Protein AF-A0A6B2CSL9-F1 (afdb_monomer)

Solvent-accessible surface area (backbone atoms only — not comparable to full-atom values): 10994 Å² total; per-residue (Å²): 145,74,78,72,66,55,62,52,33,48,46,76,35,54,71,55,23,56,45,34,56,71,70,71,69,44,74,65,76,69,85,72,61,89,51,93,42,32,39,38,37,39,37,50,55,25,55,72,31,67,44,62,44,65,89,40,38,37,46,58,55,51,48,54,50,52,54,51,48,57,75,75,39,98,43,65,46,35,28,46,28,22,66,56,65,55,71,72,47,89,46,72,70,59,47,54,56,56,73,71,51,88,64,72,48,84,48,34,34,55,37,59,41,51,52,51,53,44,50,48,34,63,77,69,62,45,59,53,15,31,36,38,41,35,36,46,77,69,80,61,46,75,50,68,68,54,53,57,56,40,58,78,61,28,70,40,62,37,36,39,33,36,52,84,57,79,73,64,84,97,53,52,64,45,77,46,68,69,45,70,67,82,78,78,77,76,78,70,79,85,127

Secondary structure (DSSP, 8-state):
--STTHHHHHHH-HHHHHHHHHTT-S---GGG--SS--EEEEEE-SGGGGSEETTEEHHHHHHHHHHHHHHH-SSEEEEEESSSEEEEE--HHHHHHHHHS----S-B-HHHHHHHHHHHHHHTT-TTPEEEEEE---SB---HHHHHHHTTTSSEEEEEEESSPPPPTTSEEEEE-PPPP------PPP-

Foldseek 3Di:
DDQPVLVVQCFPPVVSNVVCVVVPNNPPVPVPPPPPAAAEEEAELAPQQQDDDLNHRNLVVSLSVVVVRVVVGPHYWYWYFFPHTGDTDPDNVVVVVVSPDDDHDPGHEVLVNLVVVQVCCVVVVNPAYEYEYEEQPPRYDDDVVSVVVSVVRYVFYEYAHEHDDDDDPPHHYDYDYHHNPPPPPPPPPDD

Sequence (191 aa):
MTPIIYRSLFVGAPPLFLYKSLSGELSLNAKEMSSDGGVYLLIDKSGSMYSAVDGVEKIVVATAYALAVLKSYKRVVVRFFDAEVYEPVEDVDKLVDILLRTVASGGTDISKAVEAASRDAEMRKLRGYTLAVVTDLEDEKLNMEVIKRAKSIFREIVFIVVGTARPLQGVKSIRLTPPPPATLFFNTPQI

Radius of gyration: 17.71 Å; Cα contacts (8 Å, |Δi|>4): 308; chains: 1; bounding box: 45×50×41 Å

Mean predicted aligned error: 11.19 Å

Nearest PDB structures (foldseek):
  2nvo-assembly1_A  TM=6.854E-01  e=3.418E-05  Deinococcus radiodurans
  9fa7-assembly1_B  TM=6.846E-01  e=7.180E-04  Homo sapiens
  2at2-assembly1_C  TM=3.088E-01  e=5.421E-01  Bacillus subtilis
  5ogx-assembly1_A  TM=3.576E-01  e=3.451E+00  Amycolatopsis methanolica 239

pLDDT: mean 72.63, std 20.47, range [29.48, 97.12]

Structure (mmCIF, N/CA/C/O backbone):
data_AF-A0A6B2CSL9-F1
#
_entry.id   AF-A0A6B2CSL9-F1
#
loop_
_atom_site.group_PDB
_atom_site.id
_atom_site.type_symbol
_atom_site.label_atom_id
_atom_site.label_alt_id
_atom_site.label_comp_id
_atom_site.label_asym_id
_atom_site.label_entity_id
_atom_site.label_seq_id
_atom_site.pdbx_PDB_ins_code
_atom_site.Cartn_x
_atom_site.Cartn_y
_atom_site.Cartn_z
_atom_site.occupancy
_atom_site.B_iso_or_equiv
_atom_site.auth_seq_id
_atom_site.auth_comp_id
_atom_site.auth_asym_id
_atom_site.auth_atom_id
_atom_site.pdbx_PDB_model_num
ATOM 1 N N . MET A 1 1 ? 8.621 -26.006 16.342 1.00 38.09 1 MET A N 1
ATOM 2 C CA . MET A 1 1 ? 9.973 -25.619 15.881 1.00 38.09 1 MET A CA 1
ATOM 3 C C . MET A 1 1 ? 10.002 -25.629 14.349 1.00 38.09 1 MET A C 1
ATOM 5 O O . MET A 1 1 ? 10.736 -26.392 13.746 1.00 38.09 1 MET A O 1
ATOM 9 N N . THR A 1 2 ? 9.151 -24.813 13.716 1.00 38.72 2 THR A N 1
ATOM 10 C CA . THR A 1 2 ? 8.824 -24.878 12.275 1.00 38.72 2 THR A CA 1
ATOM 11 C C . THR A 1 2 ? 8.449 -23.531 11.590 1.00 38.72 2 THR A C 1
ATOM 13 O O . THR A 1 2 ? 7.714 -23.563 10.613 1.00 38.72 2 THR A O 1
ATOM 16 N N . PRO A 1 3 ? 8.931 -22.323 11.977 1.00 37.56 3 PRO A N 1
ATOM 17 C CA . PRO A 1 3 ? 8.676 -21.110 11.168 1.00 37.56 3 PRO A CA 1
ATOM 18 C C . PRO A 1 3 ? 9.566 -20.972 9.917 1.00 37.56 3 PRO A C 1
ATOM 20 O O . PRO A 1 3 ? 9.337 -20.106 9.078 1.00 37.56 3 PRO A O 1
ATOM 23 N N . ILE A 1 4 ? 10.631 -21.772 9.814 1.00 38.94 4 ILE A N 1
ATOM 24 C CA . ILE A 1 4 ? 11.811 -21.430 9.000 1.00 38.94 4 ILE A CA 1
ATOM 25 C C . ILE A 1 4 ? 11.647 -21.812 7.517 1.00 38.94 4 ILE A C 1
ATOM 27 O O . ILE A 1 4 ? 12.186 -21.137 6.650 1.00 38.94 4 ILE A O 1
ATOM 31 N N . ILE A 1 5 ? 10.868 -22.852 7.208 1.00 38.22 5 ILE A N 1
ATOM 32 C CA . ILE A 1 5 ? 10.802 -23.465 5.864 1.00 38.22 5 ILE A CA 1
ATOM 33 C C . ILE A 1 5 ? 9.769 -22.770 4.962 1.00 38.22 5 ILE A C 1
ATOM 35 O O . ILE A 1 5 ? 9.905 -22.689 3.746 1.00 38.22 5 ILE A O 1
ATOM 39 N N . TYR A 1 6 ? 8.738 -22.209 5.573 1.00 36.12 6 TYR A N 1
ATOM 40 C CA . TYR A 1 6 ? 7.585 -21.615 4.909 1.00 36.12 6 TYR A CA 1
ATOM 41 C C . TYR A 1 6 ? 7.886 -20.307 4.175 1.00 36.12 6 TYR A C 1
ATOM 43 O O . TYR A 1 6 ? 7.325 -20.028 3.117 1.00 36.12 6 TYR A O 1
ATOM 51 N N . ARG A 1 7 ? 8.844 -19.547 4.703 1.00 32.84 7 ARG A N 1
ATOM 52 C CA . ARG A 1 7 ? 9.341 -18.302 4.115 1.00 32.84 7 ARG A CA 1
ATOM 53 C C . ARG A 1 7 ? 10.164 -18.548 2.845 1.00 32.84 7 ARG A C 1
ATOM 55 O O . ARG A 1 7 ? 10.141 -17.731 1.933 1.00 32.84 7 ARG A O 1
ATOM 62 N N . SER A 1 8 ? 10.846 -19.687 2.774 1.00 30.08 8 SER A N 1
ATOM 63 C CA . SER A 1 8 ? 11.731 -20.077 1.671 1.00 30.08 8 SER A CA 1
ATOM 64 C C . SER A 1 8 ? 10.957 -20.432 0.401 1.00 30.08 8 SER A C 1
ATOM 66 O O . SER A 1 8 ? 11.426 -20.188 -0.706 1.00 30.08 8 SER A O 1
ATOM 68 N N . LEU A 1 9 ? 9.747 -20.973 0.559 1.00 31.38 9 LEU A N 1
ATOM 69 C CA . LEU A 1 9 ? 8.883 -21.377 -0.548 1.00 31.38 9 LEU A CA 1
ATOM 70 C C . LEU A 1 9 ? 8.183 -20.194 -1.224 1.00 31.38 9 LEU A C 1
ATOM 72 O O . LEU A 1 9 ? 7.990 -20.264 -2.434 1.00 31.38 9 LEU A O 1
ATOM 76 N N . PHE A 1 10 ? 7.878 -19.104 -0.490 1.00 34.97 10 PHE A N 1
ATOM 77 C CA . PHE A 1 10 ? 7.351 -17.836 -1.061 1.00 34.97 10 PHE A CA 1
ATOM 78 C C . PHE A 1 10 ? 8.200 -17.314 -2.180 1.0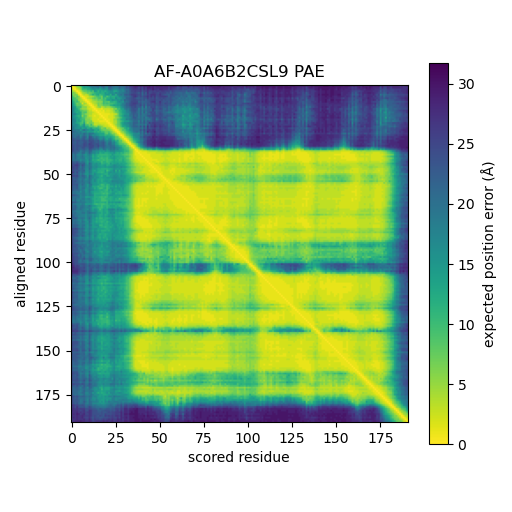0 34.97 10 PHE A C 1
ATOM 80 O O . PHE A 1 10 ? 7.715 -16.924 -3.238 1.00 34.97 10 PHE A O 1
ATOM 87 N N . VAL A 1 11 ? 9.480 -17.326 -1.867 1.00 35.47 11 VAL A N 1
ATOM 88 C CA . VAL A 1 11 ? 10.505 -16.674 -2.632 1.00 35.47 11 VAL A CA 1
ATOM 89 C C . VAL A 1 11 ? 10.975 -17.641 -3.712 1.00 35.47 11 VAL A C 1
ATOM 91 O O . VAL A 1 11 ? 10.919 -17.295 -4.877 1.00 35.47 11 VAL A O 1
ATOM 94 N N . GLY A 1 12 ? 11.316 -18.892 -3.391 1.00 29.48 12 GLY A N 1
ATOM 95 C CA . GLY A 1 12 ? 11.920 -19.797 -4.378 1.00 29.48 12 GLY A CA 1
ATOM 96 C C . GLY A 1 12 ? 11.001 -20.273 -5.511 1.00 29.48 12 GLY A C 1
ATOM 97 O O . GLY A 1 12 ? 11.497 -20.636 -6.573 1.00 29.48 12 GLY A O 1
ATOM 98 N N . ALA A 1 13 ? 9.681 -20.300 -5.299 1.00 36.28 13 ALA A N 1
ATOM 99 C CA . ALA A 1 13 ? 8.711 -20.731 -6.301 1.00 36.28 13 ALA A CA 1
ATOM 100 C C .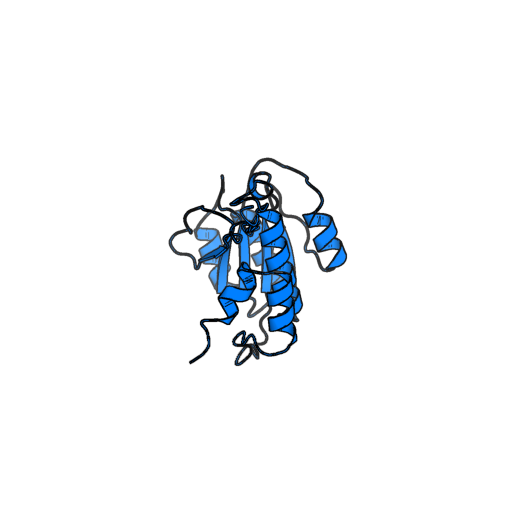 ALA A 1 13 ? 7.312 -20.190 -5.944 1.00 36.28 13 ALA A C 1
ATOM 102 O O . ALA A 1 13 ? 6.559 -20.861 -5.236 1.00 36.28 13 ALA A O 1
ATOM 103 N N . PRO A 1 14 ? 6.925 -18.995 -6.425 1.00 40.47 14 PRO A N 1
ATOM 104 C CA . PRO A 1 14 ? 5.654 -18.353 -6.073 1.00 40.47 14 PRO A CA 1
ATOM 105 C C . PRO A 1 14 ? 4.401 -19.235 -6.286 1.00 40.47 14 PRO A C 1
ATOM 107 O O . PRO A 1 14 ? 3.537 -19.233 -5.407 1.00 40.47 14 PRO A O 1
ATOM 110 N N . PRO A 1 15 ? 4.309 -20.089 -7.334 1.00 41.91 15 PRO A N 1
ATOM 111 C CA . PRO A 1 15 ? 3.255 -21.106 -7.451 1.00 41.91 15 PRO A CA 1
ATOM 112 C C . PRO A 1 15 ? 3.305 -22.182 -6.353 1.00 41.91 15 PRO A C 1
ATOM 114 O O . PRO A 1 15 ? 2.263 -22.654 -5.911 1.00 41.91 15 PRO A O 1
ATOM 117 N N . LEU A 1 16 ? 4.496 -22.538 -5.862 1.00 39.94 16 LEU A N 1
ATOM 118 C CA . LEU A 1 16 ? 4.721 -23.517 -4.790 1.00 39.94 16 LEU A CA 1
ATOM 119 C C . LEU A 1 16 ? 4.461 -22.941 -3.386 1.00 39.94 16 LEU A C 1
ATOM 121 O O . LEU A 1 16 ? 4.091 -23.683 -2.481 1.00 39.94 16 LEU A O 1
ATOM 125 N N . PHE A 1 17 ? 4.608 -21.630 -3.186 1.00 48.03 17 PHE A N 1
ATOM 126 C CA . PHE A 1 17 ? 4.132 -20.945 -1.981 1.00 48.03 17 PHE A CA 1
ATOM 127 C C . PHE A 1 17 ? 2.641 -20.752 -1.951 1.00 48.03 17 PHE A C 1
ATOM 129 O O . PHE A 1 17 ? 2.029 -21.004 -0.921 1.00 48.03 17 PHE A O 1
ATOM 136 N N . LEU A 1 18 ? 2.055 -20.327 -3.070 1.00 49.84 18 LEU A N 1
ATOM 137 C CA . LEU A 1 18 ? 0.608 -20.316 -3.214 1.00 49.84 18 LEU A CA 1
ATOM 138 C C . LEU A 1 18 ? 0.053 -21.735 -2.991 1.00 49.84 18 LEU A C 1
ATOM 140 O O . LEU A 1 18 ? -0.886 -21.881 -2.221 1.00 49.84 18 LEU A O 1
ATOM 144 N N . TYR A 1 19 ? 0.693 -22.784 -3.520 1.00 48.19 19 TYR A N 1
ATOM 145 C CA . TYR A 1 19 ? 0.365 -24.194 -3.255 1.00 48.19 19 TYR A CA 1
ATOM 146 C C . TYR A 1 19 ? 0.529 -24.599 -1.776 1.00 48.19 19 TYR A C 1
ATOM 148 O O . TYR A 1 19 ? -0.413 -25.124 -1.190 1.00 48.19 19 TYR A O 1
ATOM 156 N N . LYS A 1 20 ? 1.663 -24.300 -1.121 1.00 43.53 20 LYS A N 1
ATOM 157 C CA . LYS A 1 20 ? 1.894 -24.654 0.297 1.00 43.53 20 LYS A CA 1
ATOM 158 C C . LYS A 1 20 ? 1.098 -23.825 1.306 1.00 43.53 20 LYS A C 1
ATOM 160 O O . LYS A 1 20 ? 0.859 -24.299 2.415 1.00 43.53 20 LYS A O 1
ATOM 165 N N . SER A 1 21 ? 0.698 -22.610 0.936 1.00 47.91 21 SER A N 1
ATOM 166 C CA . SER A 1 21 ? -0.218 -21.758 1.706 1.00 47.91 21 SER A CA 1
ATOM 167 C C . SER A 1 21 ? -1.681 -22.225 1.560 1.00 47.91 21 SER A C 1
ATOM 169 O O . SER A 1 21 ? -2.458 -22.076 2.497 1.00 47.91 21 SER A O 1
ATOM 171 N N . LEU A 1 22 ? -2.050 -22.872 0.439 1.00 47.56 22 LEU A N 1
ATOM 172 C CA . LEU A 1 22 ? -3.383 -23.455 0.186 1.00 47.56 22 LEU A CA 1
ATOM 173 C C . LEU A 1 22 ? -3.547 -24.914 0.673 1.00 47.56 22 LEU A C 1
ATOM 175 O O . LEU A 1 22 ? -4.665 -25.317 0.979 1.00 47.56 22 LEU A O 1
ATOM 179 N N . SER A 1 23 ? -2.468 -25.702 0.786 1.00 42.50 23 SER A N 1
ATOM 180 C CA . SER A 1 23 ? -2.490 -27.105 1.253 1.00 42.50 23 SER A CA 1
ATOM 181 C C . SER A 1 23 ? -2.350 -27.279 2.777 1.00 42.50 23 SER A C 1
ATOM 183 O O . SER A 1 23 ? -2.238 -28.403 3.261 1.00 42.50 23 SER A O 1
ATOM 185 N N . GLY A 1 24 ? -2.340 -26.179 3.542 1.00 42.75 24 GLY A N 1
ATOM 186 C CA . GLY A 1 24 ? -2.366 -26.181 5.013 1.00 42.75 24 GLY A CA 1
ATOM 187 C C . GLY A 1 24 ? -1.016 -26.367 5.713 1.00 42.75 24 GLY A C 1
ATOM 188 O O . GLY A 1 24 ? -0.971 -26.407 6.941 1.00 42.75 24 GLY A O 1
ATOM 189 N N . GLU A 1 25 ? 0.091 -26.448 4.973 1.00 38.56 25 GLU A N 1
ATOM 190 C CA . GLU A 1 25 ? 1.408 -26.604 5.586 1.00 38.56 25 GLU A CA 1
ATOM 191 C C . GLU A 1 25 ? 1.974 -25.257 6.044 1.00 38.56 25 GLU A C 1
ATOM 193 O O . GLU A 1 25 ? 2.484 -25.185 7.148 1.00 38.56 25 GLU A O 1
ATOM 198 N N . LEU A 1 26 ? 1.846 -24.163 5.287 1.00 45.50 26 LEU A N 1
ATOM 199 C CA . LEU A 1 26 ? 2.337 -22.833 5.683 1.00 45.50 26 LEU A CA 1
ATOM 200 C C . LEU A 1 26 ? 1.530 -22.262 6.859 1.00 45.50 26 LEU A C 1
ATOM 202 O O . LEU A 1 26 ? 0.536 -21.566 6.672 1.00 45.50 26 LEU A O 1
ATOM 206 N N . SER A 1 27 ? 1.985 -22.497 8.091 1.00 42.22 27 SER A N 1
ATOM 207 C CA . SER A 1 27 ? 1.525 -21.712 9.238 1.00 42.22 27 SER A CA 1
ATOM 208 C C . SER A 1 27 ? 2.073 -20.287 9.133 1.00 42.22 27 SER A C 1
ATOM 210 O O . SER A 1 27 ? 3.021 -19.898 9.816 1.00 42.22 27 SER A O 1
ATOM 212 N N . LEU A 1 28 ? 1.398 -19.466 8.318 1.00 44.91 28 LEU A N 1
ATOM 213 C CA . LEU A 1 28 ? 0.988 -18.1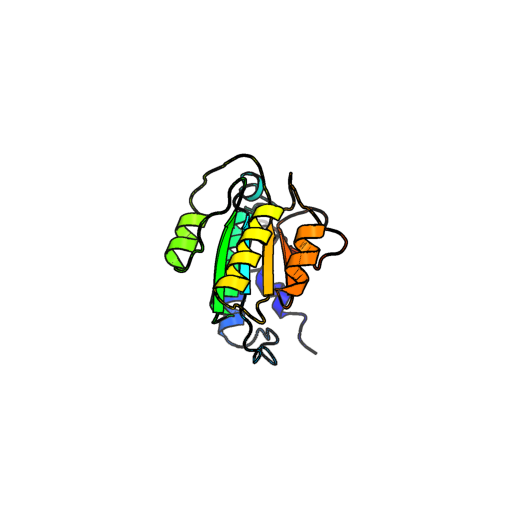46 8.786 1.00 44.91 28 LEU A CA 1
ATOM 214 C C . LEU A 1 28 ? 0.513 -18.383 10.219 1.00 44.91 28 LEU A C 1
ATOM 216 O O . LEU A 1 28 ? -0.283 -19.298 10.432 1.00 44.91 28 LEU A O 1
ATOM 220 N N . ASN A 1 29 ? 0.992 -17.650 11.218 1.00 38.19 29 ASN A N 1
ATOM 221 C CA . ASN A 1 29 ? 0.331 -17.685 12.521 1.00 38.19 29 ASN A CA 1
ATOM 222 C C . ASN A 1 29 ? -1.043 -16.999 12.378 1.00 38.19 29 ASN A C 1
ATOM 224 O O . ASN A 1 29 ? -1.316 -15.964 12.967 1.00 38.19 29 ASN A O 1
ATOM 228 N N . ALA A 1 30 ? -1.935 -17.643 11.624 1.00 36.50 30 ALA A N 1
ATOM 229 C CA . ALA A 1 30 ? -3.378 -17.576 11.688 1.00 36.50 30 ALA A CA 1
ATOM 230 C C . ALA A 1 30 ? -3.885 -17.950 13.090 1.00 36.50 30 ALA A C 1
ATOM 232 O O . ALA A 1 30 ? -5.073 -17.825 13.367 1.00 36.50 30 ALA A O 1
ATOM 233 N N . LYS A 1 31 ? -2.989 -18.388 13.988 1.00 31.27 31 LYS A N 1
ATOM 234 C CA . LYS A 1 31 ? -3.323 -18.796 15.343 1.00 31.27 31 LYS A CA 1
ATOM 235 C C . LYS A 1 31 ? -3.821 -17.658 16.241 1.00 31.27 31 LYS A C 1
ATOM 237 O O . LYS A 1 31 ? -4.453 -17.982 17.231 1.00 31.27 31 LYS A O 1
ATOM 242 N N . GLU A 1 32 ? -3.663 -16.382 15.877 1.00 35.81 32 GLU A N 1
ATOM 243 C CA . GLU A 1 32 ? -4.401 -15.274 16.520 1.00 35.81 32 GLU A CA 1
ATOM 244 C C . GLU A 1 32 ? -4.661 -14.104 15.558 1.00 35.81 32 GLU A C 1
ATOM 246 O O . GLU A 1 32 ? -4.304 -12.956 15.809 1.00 35.81 32 GLU A O 1
ATOM 251 N N . MET A 1 33 ? -5.305 -14.371 14.425 1.00 39.34 33 MET A N 1
ATOM 252 C CA . MET A 1 33 ? -5.932 -13.295 13.644 1.00 39.34 33 MET A CA 1
ATOM 253 C C . MET A 1 33 ? -7.456 -13.266 13.781 1.00 39.34 33 MET A C 1
ATOM 255 O O . MET A 1 33 ? -8.167 -12.623 13.017 1.00 39.34 33 MET A O 1
ATOM 259 N N . SER A 1 34 ? -7.932 -13.856 14.874 1.00 34.91 34 SER A N 1
ATOM 260 C CA . SER A 1 34 ? -9.179 -13.554 15.574 1.00 34.91 34 SER A CA 1
ATOM 261 C C . SER A 1 34 ? -9.174 -12.161 16.226 1.00 34.91 34 SER A C 1
ATOM 263 O O . SER A 1 34 ? -9.784 -11.960 17.271 1.00 34.91 34 SER A O 1
ATOM 265 N N . SER A 1 35 ? -8.479 -11.185 15.641 1.00 43.88 35 SER A N 1
ATOM 266 C CA . SER A 1 35 ? -8.740 -9.784 15.949 1.00 43.88 35 SER A CA 1
ATOM 267 C C . SER A 1 35 ? -9.624 -9.256 14.838 1.00 43.88 35 SER A C 1
ATOM 269 O O . SER A 1 35 ? -9.301 -9.439 13.669 1.00 43.88 35 SER A O 1
ATOM 271 N N . ASP A 1 36 ? -10.675 -8.545 15.195 1.00 56.47 36 ASP A N 1
ATOM 272 C CA . ASP A 1 36 ? -11.616 -7.843 14.321 1.00 56.47 36 ASP A CA 1
ATOM 273 C C . ASP A 1 36 ? -10.967 -6.802 13.357 1.00 56.47 36 ASP A C 1
ATOM 275 O O . ASP A 1 36 ? -11.650 -5.980 12.757 1.00 56.47 36 ASP A O 1
ATOM 279 N N . GLY A 1 37 ? -9.636 -6.776 13.216 1.00 70.88 37 GLY A N 1
ATOM 280 C CA . GLY A 1 37 ? -8.865 -5.798 12.448 1.00 70.88 37 GLY A CA 1
ATOM 281 C C . GLY A 1 37 ? -8.658 -6.184 10.981 1.00 70.88 37 GLY A C 1
ATOM 282 O O . GLY A 1 37 ? -8.350 -7.332 10.662 1.00 70.88 37 GLY 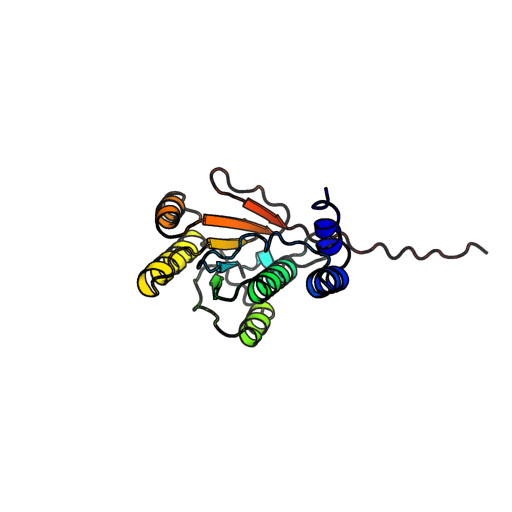A O 1
ATOM 283 N N . GLY A 1 38 ? -8.803 -5.208 10.084 1.00 87.69 38 GLY A N 1
ATOM 284 C CA . GLY A 1 38 ? -8.503 -5.340 8.656 1.00 87.69 38 GLY A CA 1
ATOM 285 C C . GLY A 1 38 ? -7.115 -4.829 8.260 1.00 87.69 38 GLY A C 1
ATOM 286 O O . GLY A 1 38 ? -6.304 -4.452 9.107 1.00 87.69 38 GLY A O 1
ATOM 287 N N . VAL A 1 39 ? -6.843 -4.791 6.957 1.00 90.25 39 VAL A N 1
ATOM 288 C CA . VAL A 1 39 ? -5.642 -4.164 6.385 1.00 90.25 39 VAL A CA 1
ATOM 289 C C . VAL A 1 39 ? -6.053 -3.028 5.464 1.00 90.25 39 VAL A C 1
ATOM 291 O O . VAL A 1 39 ? -6.922 -3.188 4.612 1.00 90.25 39 VAL A O 1
ATOM 294 N N . TYR A 1 40 ? -5.423 -1.873 5.638 1.00 94.50 40 TYR A N 1
ATOM 295 C CA . TYR A 1 40 ? -5.458 -0.790 4.669 1.00 94.50 40 TYR A CA 1
ATOM 296 C C . TYR A 1 40 ? -4.137 -0.828 3.904 1.00 94.50 40 TYR A C 1
ATOM 298 O O . TYR A 1 40 ? -3.078 -0.656 4.500 1.00 94.50 40 TYR A O 1
ATOM 306 N N . LEU A 1 41 ? -4.187 -1.095 2.607 1.00 93.62 41 LEU A N 1
ATOM 307 C CA . LEU A 1 41 ? -3.029 -1.273 1.749 1.00 93.62 41 LEU A CA 1
ATOM 308 C C . LEU A 1 41 ? -2.864 -0.051 0.844 1.00 93.62 41 LEU A C 1
ATOM 310 O O . LEU A 1 41 ? -3.728 0.236 0.021 1.00 93.62 41 LEU A O 1
ATOM 314 N N . LEU A 1 42 ? -1.750 0.655 1.000 1.00 95.06 42 LEU A N 1
ATOM 315 C CA . LEU A 1 42 ? -1.286 1.680 0.073 1.00 95.06 42 LEU A CA 1
ATOM 316 C C . LEU A 1 42 ? -0.238 1.048 -0.838 1.00 95.06 42 LEU A C 1
ATOM 318 O O . LEU A 1 42 ? 0.731 0.487 -0.333 1.00 95.06 42 LEU A O 1
ATOM 322 N N . ILE A 1 43 ? -0.428 1.119 -2.152 1.00 92.19 43 ILE A N 1
ATOM 323 C CA . ILE A 1 43 ? 0.513 0.573 -3.136 1.00 92.19 43 ILE A CA 1
ATOM 324 C C . ILE A 1 43 ? 1.049 1.711 -3.995 1.00 92.19 43 ILE A C 1
ATOM 326 O O . ILE A 1 43 ? 0.273 2.390 -4.670 1.00 92.19 43 ILE A O 1
ATOM 330 N N . ASP A 1 44 ? 2.363 1.897 -3.968 1.00 91.56 44 ASP A N 1
ATOM 331 C CA . ASP A 1 44 ? 3.047 2.824 -4.855 1.00 91.56 44 ASP A CA 1
ATOM 332 C C . ASP A 1 44 ? 3.003 2.291 -6.294 1.00 91.56 44 ASP A C 1
ATOM 334 O O . ASP A 1 44 ? 3.340 1.129 -6.549 1.00 91.56 44 ASP A O 1
ATOM 338 N N . LYS A 1 45 ? 2.571 3.139 -7.230 1.00 88.00 45 LYS A N 1
ATOM 339 C CA . LYS A 1 45 ? 2.621 2.878 -8.675 1.00 88.00 45 LYS A CA 1
ATOM 340 C C . LYS A 1 45 ? 3.504 3.868 -9.438 1.00 88.00 45 LYS A C 1
ATOM 342 O O . LYS A 1 45 ? 3.340 4.026 -10.652 1.00 88.00 45 LYS A O 1
ATOM 347 N N . SER A 1 46 ? 4.390 4.564 -8.738 1.00 87.69 46 SER A N 1
ATOM 348 C CA . SER A 1 46 ? 5.383 5.462 -9.313 1.00 87.69 46 SER A CA 1
ATOM 349 C C . SER A 1 46 ? 6.228 4.766 -10.387 1.00 87.69 46 SER A C 1
ATOM 351 O O . SER A 1 46 ? 6.318 3.538 -10.470 1.00 87.69 46 SER A O 1
ATOM 353 N N . GLY A 1 47 ? 6.860 5.560 -11.254 1.00 85.38 47 GLY A N 1
ATOM 354 C CA . GLY A 1 47 ? 7.682 5.024 -12.343 1.00 85.38 47 GLY A CA 1
ATOM 355 C C . GLY A 1 47 ? 8.821 4.118 -11.861 1.00 85.38 47 GLY A C 1
ATOM 356 O O . GLY A 1 47 ? 9.153 3.147 -12.541 1.00 85.38 47 GLY A O 1
ATOM 357 N N . SER A 1 48 ? 9.383 4.385 -10.678 1.00 86.50 48 SER A N 1
ATOM 358 C CA . SER A 1 48 ? 10.462 3.583 -10.099 1.00 86.50 48 SER A CA 1
ATOM 359 C C . SER A 1 48 ? 10.003 2.163 -9.762 1.00 86.50 48 SER A C 1
ATOM 361 O O . SER A 1 48 ? 10.786 1.232 -9.930 1.00 86.50 48 SER A O 1
ATOM 363 N N . MET A 1 49 ? 8.725 1.945 -9.436 1.00 86.88 49 MET A N 1
ATOM 364 C CA . MET A 1 49 ? 8.158 0.614 -9.186 1.00 86.88 49 MET A CA 1
ATOM 365 C C . MET A 1 49 ? 8.121 -0.295 -10.427 1.00 86.88 49 MET A C 1
ATOM 367 O O . MET A 1 49 ? 8.028 -1.514 -10.285 1.00 86.88 49 MET A O 1
ATOM 371 N N . TYR A 1 50 ? 8.243 0.250 -11.640 1.00 85.38 50 TYR A N 1
ATOM 372 C CA . TYR A 1 50 ? 8.329 -0.547 -12.874 1.00 85.38 50 TYR A CA 1
ATOM 373 C C . TYR A 1 50 ? 9.759 -0.982 -13.211 1.00 85.38 50 TYR A C 1
ATOM 375 O O . TYR A 1 50 ? 9.960 -1.768 -14.134 1.00 85.38 50 TYR A O 1
ATOM 383 N N . SER A 1 51 ? 10.771 -0.508 -12.477 1.00 83.50 51 SER A N 1
ATOM 384 C CA . SER A 1 51 ? 12.127 -1.016 -12.658 1.00 83.50 51 SER A CA 1
ATOM 385 C C . SER A 1 51 ? 12.290 -2.401 -12.025 1.00 83.50 51 SER A C 1
ATOM 387 O O . SER A 1 51 ? 11.609 -2.773 -11.061 1.00 83.50 51 SER A O 1
ATOM 389 N N . ALA A 1 52 ? 13.190 -3.195 -12.604 1.00 79.56 52 ALA A N 1
ATOM 390 C CA . ALA A 1 52 ? 13.458 -4.553 -12.158 1.00 79.56 52 ALA A CA 1
ATOM 391 C C . ALA A 1 52 ? 14.580 -4.603 -11.117 1.00 79.56 52 ALA A C 1
ATOM 393 O O . ALA A 1 52 ? 15.617 -3.955 -11.258 1.00 79.56 52 ALA A O 1
ATOM 394 N N . VAL A 1 53 ? 14.389 -5.447 -10.107 1.00 72.31 53 VAL A N 1
ATOM 395 C CA . VAL A 1 53 ? 15.428 -5.884 -9.170 1.00 72.31 53 VAL A CA 1
ATOM 396 C C . VAL A 1 53 ? 15.596 -7.384 -9.377 1.00 72.31 53 VAL A C 1
ATOM 398 O O . VAL A 1 53 ? 14.607 -8.108 -9.419 1.00 72.31 53 VAL A O 1
ATOM 401 N N . ASP A 1 54 ? 16.828 -7.847 -9.586 1.00 73.62 54 ASP A N 1
ATOM 402 C CA . ASP A 1 54 ? 17.137 -9.263 -9.849 1.00 73.62 54 ASP A CA 1
ATOM 403 C C . ASP A 1 54 ? 16.283 -9.896 -10.973 1.00 73.62 54 ASP A C 1
ATOM 405 O O . ASP A 1 54 ? 15.908 -11.063 -10.921 1.00 73.62 54 ASP A O 1
ATOM 409 N N . GLY A 1 55 ? 15.959 -9.113 -12.010 1.00 71.19 55 GLY A N 1
ATOM 410 C CA . GLY A 1 55 ? 15.177 -9.570 -13.166 1.00 71.19 55 GLY A CA 1
ATOM 411 C C . GLY A 1 55 ? 13.658 -9.618 -12.958 1.00 71.19 55 GLY A C 1
ATOM 412 O O . GLY A 1 55 ? 12.951 -10.071 -13.854 1.00 71.19 55 GLY A O 1
ATOM 413 N N . VAL A 1 56 ? 13.145 -9.138 -11.819 1.00 73.19 56 VAL A N 1
ATOM 414 C CA . VAL A 1 56 ? 11.706 -9.053 -11.528 1.00 73.19 56 VAL A CA 1
ATOM 415 C C . VAL A 1 56 ? 11.315 -7.603 -11.255 1.00 73.19 56 VAL A C 1
ATOM 417 O O . VAL A 1 56 ? 11.926 -6.933 -10.424 1.00 73.19 56 VAL A O 1
ATOM 420 N N . GLU A 1 57 ? 10.280 -7.112 -11.934 1.00 80.94 57 GLU A N 1
ATOM 421 C CA . GLU A 1 57 ? 9.744 -5.765 -11.711 1.00 80.94 57 GLU A CA 1
ATOM 422 C C . GLU A 1 57 ? 9.198 -5.609 -10.283 1.00 80.94 57 GLU A C 1
ATOM 424 O O . GLU A 1 57 ? 8.469 -6.472 -9.776 1.00 80.94 57 GLU A O 1
ATOM 429 N N . LYS A 1 58 ? 9.518 -4.490 -9.622 1.00 84.81 58 LYS A N 1
ATOM 430 C CA . LYS A 1 58 ? 9.083 -4.228 -8.238 1.00 84.81 58 LYS A CA 1
ATOM 431 C C . LYS A 1 58 ? 7.549 -4.233 -8.114 1.00 84.81 58 LYS A C 1
ATOM 433 O O . LYS A 1 58 ? 7.007 -4.770 -7.143 1.00 84.81 58 LYS A O 1
ATOM 438 N N . ILE A 1 59 ? 6.835 -3.746 -9.130 1.00 83.56 59 ILE A N 1
ATOM 439 C CA . ILE A 1 59 ? 5.368 -3.733 -9.184 1.00 83.56 59 ILE A CA 1
ATOM 440 C C . ILE A 1 59 ? 4.757 -5.143 -9.179 1.00 83.56 59 ILE A C 1
ATOM 442 O O . ILE A 1 59 ? 3.721 -5.366 -8.549 1.00 83.56 59 ILE A O 1
ATOM 446 N N . VAL A 1 60 ? 5.421 -6.139 -9.779 1.00 79.56 60 VAL A N 1
ATOM 447 C CA . VAL A 1 60 ? 4.970 -7.544 -9.758 1.00 79.56 60 VAL A CA 1
ATOM 448 C C . VAL A 1 60 ? 5.042 -8.108 -8.339 1.00 79.56 60 VAL A C 1
ATOM 450 O O . VAL A 1 60 ? 4.115 -8.778 -7.877 1.00 79.56 60 VAL A O 1
ATOM 453 N N . VAL A 1 61 ? 6.109 -7.788 -7.604 1.00 80.38 61 VAL A N 1
ATOM 454 C CA . VAL A 1 61 ? 6.269 -8.194 -6.200 1.00 80.38 61 VAL A CA 1
ATOM 455 C C . VAL A 1 61 ? 5.208 -7.533 -5.315 1.00 80.38 61 VAL A C 1
ATOM 457 O O . VAL A 1 61 ? 4.579 -8.208 -4.495 1.00 80.38 61 VAL A O 1
ATOM 460 N N . ALA A 1 62 ? 4.959 -6.234 -5.509 1.00 83.12 62 ALA A N 1
ATOM 461 C CA . ALA A 1 62 ? 3.905 -5.502 -4.807 1.00 83.12 62 ALA A CA 1
ATOM 462 C C . ALA A 1 62 ? 2.511 -6.097 -5.077 1.00 83.12 62 ALA A C 1
ATOM 464 O O . ALA A 1 62 ? 1.728 -6.298 -4.146 1.00 83.12 62 ALA A O 1
ATOM 465 N N . THR A 1 63 ? 2.239 -6.466 -6.331 1.00 78.75 63 THR A N 1
ATOM 466 C CA . THR A 1 63 ? 1.000 -7.135 -6.754 1.00 78.75 63 THR A CA 1
ATOM 467 C C . THR A 1 63 ? 0.821 -8.480 -6.054 1.00 78.75 63 THR A C 1
ATOM 469 O O . THR A 1 63 ? -0.231 -8.749 -5.473 1.00 78.75 63 THR A O 1
ATOM 472 N N . ALA A 1 64 ? 1.858 -9.321 -6.045 1.00 76.50 64 ALA A N 1
ATOM 473 C CA . ALA A 1 64 ? 1.814 -10.621 -5.380 1.00 76.50 64 ALA A CA 1
ATOM 474 C C . ALA A 1 64 ? 1.546 -10.485 -3.871 1.00 76.50 64 ALA A C 1
ATOM 476 O O . ALA A 1 64 ? 0.758 -11.250 -3.307 1.00 76.50 64 ALA A O 1
ATOM 477 N N . TYR A 1 65 ? 2.152 -9.485 -3.222 1.00 80.38 65 TYR A N 1
ATOM 478 C CA . TYR A 1 65 ? 1.885 -9.168 -1.820 1.00 80.38 65 TYR A CA 1
ATOM 479 C C . TYR A 1 65 ? 0.432 -8.729 -1.597 1.00 80.38 65 TYR A C 1
ATOM 481 O O . TYR A 1 65 ? -0.234 -9.254 -0.703 1.00 80.38 65 TYR A O 1
ATOM 489 N N . ALA A 1 66 ? -0.083 -7.822 -2.430 1.00 82.62 66 ALA A N 1
ATOM 490 C CA . ALA A 1 66 ? -1.463 -7.353 -2.350 1.00 82.62 66 ALA A CA 1
ATOM 491 C C . ALA A 1 66 ? -2.466 -8.510 -2.470 1.00 82.62 66 ALA A C 1
ATOM 493 O O . ALA A 1 66 ? -3.368 -8.641 -1.641 1.00 82.62 66 ALA A O 1
ATOM 494 N N . LEU A 1 67 ? -2.259 -9.407 -3.438 1.00 77.38 67 LEU A N 1
ATOM 495 C CA . LEU A 1 67 ? -3.082 -10.603 -3.624 1.00 77.38 67 LEU A CA 1
ATOM 496 C C . LEU A 1 67 ? -2.999 -11.558 -2.42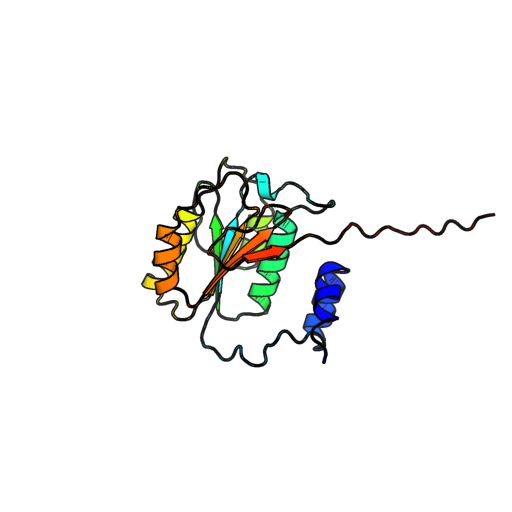6 1.00 77.38 67 LEU A C 1
ATOM 498 O O . LEU A 1 67 ? -4.014 -12.116 -2.009 1.00 77.38 67 LEU A O 1
ATOM 502 N N . ALA A 1 68 ? -1.813 -11.741 -1.840 1.00 74.56 68 ALA A N 1
ATOM 503 C CA . ALA A 1 68 ? -1.653 -12.557 -0.639 1.00 74.56 68 ALA A CA 1
ATOM 504 C C . ALA A 1 68 ? -2.416 -11.967 0.562 1.00 74.56 68 ALA A C 1
ATOM 506 O O . ALA A 1 68 ? -3.061 -12.714 1.301 1.00 74.56 68 ALA A O 1
ATOM 507 N N . VAL A 1 69 ? -2.395 -10.641 0.737 1.00 78.00 69 VAL A N 1
ATOM 508 C CA . VAL A 1 69 ? -3.171 -9.940 1.773 1.00 78.00 69 VAL A CA 1
ATOM 509 C C . VAL A 1 69 ? -4.670 -10.091 1.522 1.00 78.00 69 VAL A C 1
ATOM 511 O O . VAL A 1 69 ? -5.389 -10.504 2.427 1.00 78.00 69 VAL A O 1
ATOM 514 N N . LEU A 1 70 ? -5.141 -9.853 0.297 1.00 77.81 70 LEU A N 1
ATOM 515 C CA . LEU A 1 70 ? -6.553 -10.016 -0.072 1.00 77.81 70 LEU A CA 1
ATOM 516 C C . LEU A 1 70 ? -7.073 -11.435 0.191 1.00 77.81 70 LEU A C 1
ATOM 518 O O . LEU A 1 70 ? -8.201 -11.607 0.637 1.00 77.81 70 LEU A O 1
ATOM 522 N N . LYS A 1 71 ? -6.239 -12.458 -0.023 1.00 73.25 71 LYS A N 1
ATOM 523 C CA . LYS A 1 71 ? -6.590 -13.850 0.297 1.00 73.25 71 LYS A CA 1
ATOM 524 C C . LYS A 1 71 ? -6.566 -14.165 1.793 1.00 73.25 71 LYS A C 1
ATOM 526 O O . LYS A 1 71 ? -7.277 -15.065 2.229 1.00 73.25 71 LYS A O 1
ATOM 531 N N . SER A 1 72 ? -5.740 -13.465 2.569 1.00 72.75 72 SER A N 1
ATOM 532 C CA . SER A 1 72 ? -5.515 -13.769 3.991 1.00 72.75 72 SER A CA 1
ATOM 533 C C . SER A 1 72 ? -6.422 -12.974 4.936 1.00 72.75 72 SER A C 1
ATOM 535 O O . SER A 1 72 ? -6.608 -13.370 6.085 1.00 72.75 72 SER A O 1
ATOM 537 N N . TYR A 1 73 ? -6.986 -11.855 4.478 1.00 72.88 73 TYR A N 1
ATOM 538 C CA . TYR A 1 73 ? -7.781 -10.937 5.291 1.00 72.88 73 TYR A CA 1
ATOM 539 C C . TYR A 1 73 ? -9.160 -10.734 4.663 1.00 72.88 73 TYR A C 1
ATOM 541 O O . TYR A 1 73 ? -9.278 -10.405 3.490 1.00 72.88 73 TYR A O 1
ATOM 549 N N . LYS A 1 74 ? -10.224 -10.850 5.467 1.00 80.81 74 LYS A N 1
ATOM 550 C CA . LYS A 1 74 ? -11.603 -10.581 5.007 1.00 80.81 74 LYS A CA 1
ATOM 551 C C . LYS A 1 74 ? -11.889 -9.094 4.788 1.00 80.81 74 LYS A C 1
ATOM 553 O O . LYS A 1 74 ? -12.808 -8.734 4.066 1.00 80.81 74 LYS A O 1
ATOM 558 N N . ARG A 1 75 ? -11.152 -8.238 5.493 1.00 86.69 75 ARG A N 1
ATOM 559 C CA . ARG A 1 75 ? -11.363 -6.793 5.570 1.00 86.69 75 ARG A CA 1
ATOM 560 C C . ARG A 1 75 ? -10.131 -6.102 5.011 1.00 86.69 75 ARG A C 1
ATOM 562 O O . ARG A 1 75 ? -9.189 -5.850 5.757 1.00 86.69 75 ARG A O 1
ATOM 569 N N . VAL A 1 76 ? -10.131 -5.825 3.713 1.00 87.50 76 VAL A N 1
ATOM 570 C CA . VAL A 1 76 ? -9.018 -5.149 3.041 1.00 87.50 76 VAL A CA 1
ATOM 571 C C . VAL A 1 76 ? -9.543 -3.935 2.296 1.00 87.50 76 VAL A C 1
ATOM 573 O O . VAL A 1 76 ? -10.564 -4.014 1.623 1.00 87.50 76 VAL A O 1
ATOM 576 N N . VAL A 1 77 ? -8.849 -2.813 2.437 1.00 92.25 77 VAL A N 1
ATOM 577 C CA . VAL A 1 77 ? -9.026 -1.637 1.584 1.00 92.25 77 VAL A CA 1
ATOM 578 C C . VAL A 1 77 ? -7.717 -1.451 0.847 1.00 92.25 77 VAL A C 1
ATOM 580 O O . VAL A 1 77 ? -6.682 -1.384 1.502 1.00 92.25 77 VAL A O 1
ATOM 583 N N . VAL A 1 78 ? -7.739 -1.391 -0.481 1.00 92.25 78 VAL A N 1
ATOM 584 C CA . VAL A 1 78 ? -6.528 -1.145 -1.271 1.00 92.25 78 VAL A CA 1
ATOM 585 C C . VAL A 1 78 ? -6.631 0.211 -1.938 1.00 92.25 78 VAL A C 1
ATOM 587 O O . VAL A 1 78 ? -7.708 0.600 -2.369 1.00 92.25 78 VAL A O 1
ATOM 590 N N . ARG A 1 79 ? -5.530 0.949 -2.019 1.00 92.94 79 ARG A N 1
ATOM 591 C CA . ARG A 1 79 ? -5.476 2.239 -2.696 1.00 92.94 79 ARG A CA 1
ATOM 592 C C . ARG A 1 79 ? -4.104 2.425 -3.333 1.00 92.94 79 ARG A C 1
ATOM 594 O O . ARG A 1 79 ? -3.086 2.093 -2.727 1.00 92.94 79 ARG A O 1
ATOM 601 N N . PHE A 1 80 ? -4.092 2.960 -4.545 1.00 91.69 80 PHE A N 1
ATOM 602 C CA . PHE A 1 80 ? -2.859 3.298 -5.247 1.00 91.69 80 PHE A CA 1
ATOM 603 C C . PHE A 1 80 ? -2.435 4.730 -4.945 1.00 91.69 80 PHE A C 1
ATOM 605 O O . PHE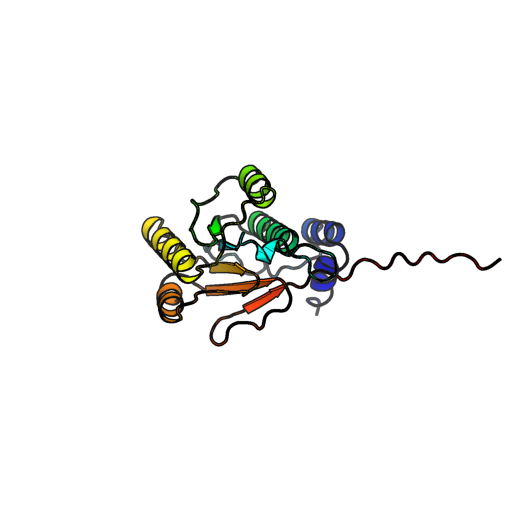 A 1 80 ? -3.275 5.579 -4.629 1.00 91.69 80 PHE A O 1
ATOM 612 N N . PHE A 1 81 ? -1.142 5.006 -5.061 1.00 91.50 81 PHE A N 1
ATOM 613 C CA . PHE A 1 81 ? -0.613 6.362 -4.990 1.00 91.50 81 PHE A CA 1
ATOM 614 C C . PHE A 1 81 ? 0.645 6.524 -5.848 1.00 91.50 81 PHE A C 1
ATOM 616 O O . PHE A 1 81 ? 1.299 5.546 -6.196 1.00 91.50 81 PHE A O 1
ATOM 623 N N . ASP A 1 82 ? 0.930 7.773 -6.196 1.00 89.56 82 ASP A N 1
ATOM 624 C CA . ASP A 1 82 ? 2.158 8.282 -6.810 1.00 89.56 82 ASP A CA 1
ATOM 625 C C . ASP A 1 82 ? 2.318 9.765 -6.391 1.00 89.56 82 ASP A C 1
ATOM 627 O O . ASP A 1 82 ? 2.401 10.058 -5.192 1.00 89.56 82 ASP A O 1
ATOM 631 N N . ALA A 1 83 ? 2.307 10.719 -7.328 1.00 85.81 83 ALA A N 1
ATOM 632 C CA . ALA A 1 83 ? 2.164 12.146 -7.040 1.00 85.81 83 ALA A CA 1
ATOM 633 C C . ALA A 1 83 ? 0.736 12.510 -6.582 1.00 85.81 83 ALA A C 1
ATOM 635 O O . ALA A 1 83 ? 0.535 13.496 -5.856 1.00 85.81 83 ALA A O 1
ATOM 636 N N . GLU A 1 84 ? -0.242 11.705 -6.995 1.00 87.12 84 GLU A N 1
ATOM 637 C CA . GLU A 1 84 ? -1.641 11.766 -6.601 1.00 87.12 84 GLU A CA 1
ATOM 638 C C . GLU A 1 84 ? -2.033 10.533 -5.776 1.00 87.12 84 GLU A C 1
ATOM 640 O O . GLU A 1 84 ? -1.307 9.544 -5.665 1.00 87.12 84 GLU A O 1
ATOM 645 N N . VAL A 1 85 ? -3.204 10.603 -5.148 1.00 90.69 85 VAL A N 1
ATOM 646 C CA . VAL A 1 85 ? -3.757 9.505 -4.355 1.00 90.69 85 VAL A CA 1
ATOM 647 C C . VAL A 1 85 ? -5.063 9.077 -5.004 1.00 90.69 85 VAL A C 1
ATOM 649 O O . VAL A 1 85 ? -6.013 9.855 -5.049 1.00 90.69 85 VAL A O 1
ATOM 652 N N . TYR A 1 86 ? -5.108 7.842 -5.495 1.00 90.06 86 TYR A N 1
ATOM 653 C CA . TYR A 1 86 ? -6.252 7.313 -6.235 1.00 90.06 86 TYR A CA 1
ATOM 654 C C . TYR A 1 86 ? -7.380 6.919 -5.283 1.00 90.06 86 TYR A C 1
ATOM 656 O O . TYR A 1 86 ? -7.178 6.815 -4.072 1.00 90.06 86 TYR A O 1
ATOM 664 N N . GLU A 1 87 ? -8.576 6.687 -5.816 1.00 90.00 87 GLU A N 1
ATOM 665 C CA . GLU A 1 87 ? -9.696 6.163 -5.032 1.00 90.00 87 GLU A CA 1
ATOM 666 C C . GLU A 1 87 ? -9.447 4.715 -4.569 1.00 90.00 87 GLU A C 1
ATOM 668 O O . GLU A 1 87 ? -8.666 3.988 -5.198 1.00 90.00 87 GLU A O 1
ATOM 673 N N . PRO A 1 88 ? -10.082 4.266 -3.468 1.00 90.31 88 PRO A N 1
ATOM 674 C CA . PRO A 1 88 ? -9.961 2.895 -3.008 1.00 90.31 88 PRO A CA 1
ATOM 675 C C . PRO A 1 88 ? -10.465 1.908 -4.059 1.00 90.31 88 PRO A C 1
ATOM 677 O O . PRO A 1 88 ? -11.514 2.093 -4.676 1.00 90.31 88 PRO A O 1
ATOM 680 N N . VAL A 1 89 ? -9.734 0.815 -4.211 1.00 85.88 89 VAL A N 1
ATOM 681 C CA . VAL A 1 89 ? -10.088 -0.306 -5.067 1.00 85.88 89 VAL A CA 1
ATOM 682 C C . VAL A 1 89 ? -10.766 -1.366 -4.215 1.00 85.88 89 VAL A C 1
ATOM 684 O O . VAL A 1 89 ? -10.171 -1.931 -3.298 1.00 85.88 89 VAL A O 1
ATOM 687 N N . GLU A 1 90 ? -12.035 -1.612 -4.522 1.00 72.12 90 GLU A N 1
ATOM 688 C CA . GLU A 1 90 ? -12.884 -2.580 -3.814 1.00 72.12 90 GLU A CA 1
ATOM 689 C C . GLU A 1 90 ? -13.009 -3.912 -4.573 1.00 72.12 90 GLU A C 1
ATOM 691 O O . GLU A 1 90 ? -13.500 -4.895 -4.027 1.00 72.12 90 GLU A O 1
ATOM 696 N N . ASP A 1 91 ? -12.531 -3.953 -5.819 1.00 74.25 91 ASP A N 1
ATOM 697 C CA . ASP A 1 91 ? -12.652 -5.078 -6.744 1.00 74.25 91 ASP A CA 1
ATOM 698 C C . ASP A 1 91 ? -11.262 -5.620 -7.116 1.00 74.25 91 ASP A C 1
ATOM 700 O O . ASP A 1 91 ? -10.389 -4.875 -7.570 1.00 74.25 91 ASP A O 1
ATOM 704 N N . VAL A 1 92 ? -11.055 -6.921 -6.909 1.00 67.31 92 VAL A N 1
ATOM 705 C CA . VAL A 1 92 ? -9.773 -7.600 -7.148 1.00 67.31 92 VAL A CA 1
ATOM 706 C C . VAL A 1 92 ? -9.413 -7.615 -8.634 1.00 67.31 92 VAL A C 1
ATOM 708 O O . VAL A 1 92 ? -8.237 -7.467 -8.962 1.00 67.31 92 VAL A O 1
ATOM 711 N N . ASP A 1 93 ? -10.391 -7.729 -9.533 1.00 67.88 93 ASP A N 1
ATOM 712 C CA . ASP A 1 93 ? -10.120 -7.741 -10.974 1.00 67.88 93 ASP A CA 1
ATOM 713 C C . ASP A 1 93 ? -9.637 -6.357 -11.428 1.00 67.88 93 ASP A C 1
ATOM 715 O O . ASP A 1 93 ? -8.633 -6.226 -12.132 1.00 67.88 93 ASP A O 1
ATOM 719 N N . LYS A 1 94 ? -10.255 -5.296 -10.891 1.00 70.88 94 LYS A N 1
ATOM 720 C CA . LYS A 1 94 ? -9.791 -3.916 -11.105 1.00 70.88 94 LYS A CA 1
ATOM 721 C C . LYS A 1 94 ? -8.404 -3.672 -10.526 1.00 70.88 94 LYS A C 1
ATOM 723 O O . LYS A 1 94 ? -7.645 -2.906 -11.107 1.00 70.88 94 LYS A O 1
ATOM 728 N N . LEU A 1 95 ? -8.062 -4.289 -9.395 1.00 72.56 95 LEU A N 1
ATOM 729 C CA . LEU A 1 95 ? -6.726 -4.170 -8.812 1.00 72.56 95 LEU A CA 1
ATOM 730 C C . LEU A 1 95 ? -5.655 -4.659 -9.796 1.00 72.56 95 LEU A C 1
ATOM 732 O O . LEU A 1 95 ? -4.675 -3.953 -10.022 1.00 72.56 95 LEU A O 1
ATOM 736 N N . VAL A 1 96 ? -5.853 -5.846 -10.376 1.00 66.31 96 VAL A N 1
ATOM 737 C CA . VAL A 1 96 ? -4.920 -6.429 -11.350 1.00 66.31 96 VAL A CA 1
ATOM 738 C C . VAL A 1 96 ? -4.829 -5.542 -12.589 1.00 66.31 96 VAL A C 1
ATOM 740 O O . VAL A 1 96 ? -3.728 -5.195 -13.007 1.00 66.31 96 VAL A O 1
ATOM 743 N N . ASP A 1 97 ? -5.965 -5.089 -13.117 1.00 68.88 97 ASP A N 1
ATOM 744 C CA . ASP A 1 97 ? -5.992 -4.193 -14.275 1.00 68.88 97 ASP A CA 1
ATOM 745 C C . ASP A 1 97 ? -5.266 -2.867 -14.024 1.00 68.88 97 ASP A C 1
ATOM 747 O O . ASP A 1 97 ? -4.583 -2.360 -14.913 1.00 68.88 97 ASP A O 1
ATOM 751 N N . ILE A 1 98 ? -5.407 -2.288 -12.828 1.00 68.06 98 ILE A N 1
ATOM 752 C CA . ILE A 1 98 ? -4.741 -1.032 -12.466 1.00 68.06 98 ILE A CA 1
ATOM 753 C C . ILE A 1 98 ? -3.232 -1.246 -12.307 1.00 68.06 98 ILE A C 1
ATOM 755 O O . ILE A 1 98 ? -2.456 -0.409 -12.759 1.00 68.06 98 ILE A O 1
ATOM 759 N N . LEU A 1 99 ? -2.812 -2.370 -11.723 1.00 65.12 99 LEU A N 1
ATOM 760 C CA . LEU A 1 99 ? -1.397 -2.713 -11.537 1.00 65.12 99 LEU A CA 1
ATOM 761 C C . LEU A 1 99 ? -0.664 -2.976 -12.857 1.00 65.12 99 LEU A C 1
ATOM 763 O O . LEU A 1 99 ? 0.522 -2.682 -12.965 1.00 65.12 99 LEU A O 1
ATOM 767 N N . LEU A 1 100 ? -1.365 -3.510 -13.860 1.00 61.78 100 LEU A N 1
ATOM 768 C CA . LEU A 1 100 ? -0.800 -3.803 -15.181 1.00 61.78 100 LEU A CA 1
ATOM 769 C C . LEU A 1 100 ? -0.769 -2.586 -16.118 1.00 61.78 100 LEU A C 1
ATOM 771 O O . LEU A 1 100 ? -0.136 -2.635 -17.172 1.00 61.78 100 LEU A O 1
ATOM 775 N N . ARG A 1 101 ? -1.457 -1.493 -15.773 1.00 65.94 101 ARG A N 1
ATOM 776 C CA . ARG A 1 101 ? -1.500 -0.278 -16.593 1.00 65.94 101 ARG A CA 1
ATOM 777 C C . ARG A 1 101 ? -0.421 0.700 -16.146 1.00 65.94 101 ARG A C 1
ATOM 779 O O . ARG A 1 101 ? -0.585 1.429 -15.171 1.00 65.94 101 ARG A O 1
ATOM 786 N N . THR A 1 102 ? 0.653 0.785 -16.926 1.00 53.94 102 THR A N 1
ATOM 787 C CA . THR A 1 102 ? 1.697 1.788 -16.713 1.00 53.94 102 THR A CA 1
ATOM 788 C C . THR A 1 102 ? 1.160 3.190 -17.000 1.00 53.94 102 THR A C 1
ATOM 790 O O . THR A 1 102 ? 0.961 3.576 -18.150 1.00 53.94 102 THR A O 1
ATOM 793 N N . VAL A 1 103 ? 0.970 3.985 -15.946 1.00 55.69 103 VAL A N 1
ATOM 794 C CA . VAL A 1 103 ? 0.851 5.444 -16.049 1.00 55.69 103 VAL A CA 1
ATOM 795 C C . VAL A 1 103 ? 1.914 6.035 -15.142 1.00 55.69 103 VAL A C 1
ATOM 797 O O . VAL A 1 103 ? 1.702 6.173 -13.936 1.00 55.69 103 VAL A O 1
ATOM 800 N N . ALA A 1 104 ? 3.076 6.323 -15.723 1.00 53.91 104 ALA A N 1
ATOM 801 C CA . ALA A 1 104 ? 4.158 6.998 -15.029 1.00 53.91 104 ALA A CA 1
ATOM 802 C C . ALA A 1 104 ? 3.796 8.482 -14.871 1.00 53.91 104 ALA A C 1
ATOM 804 O O . ALA A 1 104 ? 3.952 9.269 -15.803 1.00 53.91 104 ALA A O 1
ATOM 805 N N . SER A 1 105 ? 3.307 8.866 -13.694 1.00 60.06 105 SER A N 1
ATOM 806 C CA . SER A 1 105 ? 3.388 10.256 -13.246 1.00 60.06 105 SER A CA 1
ATOM 807 C C . SER A 1 105 ? 4.653 10.402 -12.407 1.00 60.06 105 SER A C 1
ATOM 809 O O . SER A 1 105 ? 4.916 9.563 -11.547 1.00 60.06 105 SER A O 1
ATOM 811 N N . GLY A 1 106 ? 5.461 11.429 -12.661 1.00 63.75 106 GLY A N 1
ATOM 812 C CA . GLY A 1 106 ? 6.682 11.650 -11.889 1.00 63.75 106 GLY A CA 1
ATOM 813 C C . GLY A 1 106 ? 6.388 12.005 -10.427 1.00 63.75 106 GLY A C 1
ATOM 814 O O . GLY A 1 106 ? 5.609 12.922 -10.168 1.00 63.75 106 GLY A O 1
ATOM 815 N N . GLY A 1 107 ? 7.066 11.327 -9.496 1.00 78.69 107 GLY A N 1
ATOM 816 C CA . GLY A 1 107 ? 7.083 11.631 -8.061 1.00 78.69 107 GLY A CA 1
ATOM 817 C C . GLY A 1 107 ? 6.206 10.724 -7.191 1.00 78.69 107 GLY A C 1
ATOM 818 O O . GLY A 1 107 ? 5.277 10.087 -7.677 1.00 78.69 107 GLY A O 1
ATOM 819 N N . THR A 1 108 ? 6.508 10.727 -5.888 1.00 85.12 108 THR A N 1
ATOM 820 C CA . THR A 1 108 ? 5.829 9.916 -4.867 1.00 85.12 108 THR A CA 1
ATOM 821 C C . THR A 1 108 ? 5.595 10.745 -3.599 1.00 85.12 108 THR A C 1
ATOM 823 O O . THR A 1 108 ? 6.530 11.303 -3.015 1.00 85.12 108 THR A O 1
ATOM 826 N N . ASP A 1 109 ? 4.343 10.834 -3.143 1.00 91.44 109 ASP A N 1
ATOM 827 C CA . ASP A 1 109 ? 3.973 11.525 -1.900 1.00 91.44 109 ASP A CA 1
ATOM 828 C C . ASP A 1 109 ? 3.265 10.574 -0.923 1.00 91.44 109 ASP A C 1
ATOM 830 O O . ASP A 1 109 ? 2.034 10.522 -0.822 1.00 91.44 109 ASP A O 1
ATOM 834 N N . ILE A 1 110 ? 4.067 9.827 -0.154 1.00 92.94 110 ILE A N 1
ATOM 835 C CA . ILE A 1 110 ? 3.546 8.938 0.894 1.00 92.94 110 ILE A CA 1
ATOM 836 C C . ILE A 1 110 ? 2.737 9.723 1.923 1.00 92.94 110 ILE A C 1
ATOM 838 O O . ILE A 1 110 ? 1.749 9.212 2.449 1.00 92.94 110 ILE A O 1
ATOM 842 N N . SER A 1 111 ? 3.146 10.953 2.241 1.00 94.75 111 SER A N 1
ATOM 843 C CA . SER A 1 111 ? 2.477 11.759 3.265 1.00 94.75 111 SER A CA 1
ATOM 844 C C . SER A 1 111 ? 1.008 11.967 2.900 1.00 94.75 111 SER A C 1
ATOM 846 O O . SER A 1 111 ? 0.130 11.669 3.710 1.00 94.75 111 SER A O 1
ATOM 848 N N . LYS A 1 112 ? 0.729 12.360 1.652 1.00 95.06 112 LYS A N 1
ATOM 849 C CA . LYS A 1 112 ? -0.646 12.477 1.146 1.00 95.06 112 LYS A CA 1
ATOM 850 C C . LYS A 1 112 ? -1.393 11.146 1.160 1.00 95.06 112 LYS A C 1
ATOM 852 O O . LYS A 1 112 ? -2.565 11.114 1.543 1.00 95.06 112 LYS A O 1
ATOM 857 N N . ALA A 1 113 ? -0.738 10.055 0.764 1.00 95.88 113 ALA A N 1
ATOM 858 C CA . ALA A 1 113 ? -1.351 8.728 0.746 1.00 95.88 113 ALA A CA 1
ATOM 859 C C . ALA A 1 113 ? -1.761 8.270 2.159 1.00 95.88 113 ALA A C 1
ATOM 861 O O . ALA A 1 113 ? -2.874 7.780 2.367 1.00 95.88 113 ALA A O 1
ATOM 862 N N . VAL A 1 114 ? -0.902 8.503 3.155 1.00 96.69 114 VAL A N 1
ATOM 863 C CA . VAL A 1 114 ? -1.175 8.181 4.562 1.00 96.69 114 VAL A CA 1
ATOM 864 C C . VAL A 1 114 ? -2.258 9.087 5.148 1.00 96.69 114 VAL A C 1
ATOM 866 O O . VAL A 1 114 ? -3.109 8.603 5.895 1.00 96.69 114 VAL A O 1
ATOM 869 N N . GLU A 1 115 ? -2.286 10.376 4.807 1.00 97.12 115 GLU A N 1
ATOM 870 C CA . GLU A 1 115 ? -3.367 11.281 5.221 1.00 97.12 115 GLU A CA 1
ATOM 871 C C . GLU A 1 115 ? -4.719 10.873 4.618 1.00 97.12 115 GLU A C 1
ATOM 873 O O . GLU A 1 115 ? -5.740 10.915 5.305 1.00 97.12 115 GLU A O 1
ATOM 878 N N . ALA A 1 116 ? -4.751 10.435 3.356 1.00 96.81 116 ALA A N 1
ATOM 879 C CA . ALA A 1 116 ? -5.960 9.888 2.741 1.00 96.81 116 ALA A CA 1
ATOM 880 C C . ALA A 1 116 ? -6.429 8.609 3.448 1.00 96.81 116 ALA A C 1
ATOM 882 O O . ALA A 1 116 ? -7.590 8.524 3.839 1.00 96.81 116 ALA A O 1
ATOM 883 N N . ALA A 1 117 ? -5.522 7.661 3.704 1.00 96.69 117 ALA A N 1
ATOM 884 C CA . ALA A 1 117 ? -5.848 6.445 4.446 1.00 96.69 117 ALA A CA 1
ATOM 885 C C . ALA A 1 117 ? -6.360 6.747 5.864 1.00 96.69 117 ALA A C 1
ATOM 887 O O . ALA A 1 117 ? -7.302 6.114 6.336 1.00 96.69 117 ALA A O 1
ATOM 888 N N . SER A 1 118 ? -5.762 7.732 6.537 1.00 96.75 118 SER A N 1
ATOM 889 C CA . SER A 1 118 ? -6.172 8.173 7.874 1.00 96.75 118 SER A CA 1
ATOM 890 C C . SER A 1 118 ? -7.594 8.736 7.868 1.00 96.75 118 SER A C 1
ATOM 892 O O . SER A 1 118 ? -8.419 8.313 8.676 1.00 96.75 118 SER A O 1
ATOM 894 N N . ARG A 1 119 ? -7.911 9.614 6.904 1.00 96.12 119 ARG A N 1
ATOM 895 C CA . ARG A 1 119 ? -9.269 10.152 6.718 1.00 96.12 119 ARG A CA 1
ATOM 896 C C . ARG A 1 119 ? -10.279 9.041 6.446 1.00 96.12 119 ARG A C 1
ATOM 898 O O . ARG A 1 119 ? -11.336 9.009 7.070 1.00 96.12 119 ARG A O 1
ATOM 905 N N . ASP A 1 120 ? -9.946 8.103 5.564 1.00 94.38 120 ASP A N 1
ATOM 906 C CA . ASP A 1 120 ? -10.806 6.956 5.270 1.00 94.38 120 ASP A CA 1
ATOM 907 C C . ASP A 1 120 ? -11.053 6.100 6.511 1.00 94.38 120 ASP A C 1
ATOM 909 O O . ASP A 1 120 ? -12.187 5.689 6.764 1.00 94.38 120 ASP A O 1
ATOM 913 N N . ALA A 1 121 ? -10.010 5.847 7.304 1.00 93.69 121 ALA A N 1
ATOM 914 C CA . ALA A 1 121 ? -10.115 5.063 8.523 1.00 93.69 121 ALA A CA 1
ATOM 915 C C . ALA A 1 121 ? -11.038 5.714 9.558 1.00 93.69 121 ALA A C 1
ATOM 917 O O . ALA A 1 121 ? -11.840 5.017 10.185 1.00 93.69 121 ALA A O 1
ATOM 918 N N . GLU A 1 122 ? -10.982 7.035 9.700 1.00 94.19 122 GLU A N 1
ATOM 919 C CA . GLU A 1 122 ? -11.875 7.789 10.579 1.00 94.19 122 GLU A CA 1
ATOM 920 C C . GLU A 1 122 ? -13.320 7.790 10.057 1.00 94.19 122 GLU A C 1
ATOM 922 O O . GLU A 1 122 ? -14.237 7.407 10.790 1.00 94.19 122 GLU A O 1
ATOM 927 N N . MET A 1 123 ? -13.529 8.132 8.779 1.00 93.69 123 MET A N 1
ATOM 928 C CA . MET A 1 123 ? -14.860 8.212 8.159 1.00 93.69 123 MET A CA 1
ATOM 929 C C . MET A 1 123 ? -15.576 6.857 8.136 1.00 93.69 123 MET A C 1
ATOM 931 O O . MET A 1 123 ? -16.752 6.757 8.489 1.00 93.69 123 MET A O 1
ATOM 935 N N . ARG A 1 124 ? -14.861 5.795 7.749 1.00 90.06 124 ARG A N 1
ATOM 936 C CA . ARG A 1 124 ? -15.392 4.427 7.638 1.00 90.06 124 ARG A CA 1
ATOM 937 C C . ARG A 1 124 ? -15.297 3.643 8.953 1.00 90.06 124 ARG A C 1
ATOM 939 O O . ARG A 1 124 ? -15.667 2.471 8.988 1.00 90.06 124 ARG A O 1
ATOM 946 N N . LYS A 1 125 ? -14.814 4.267 10.037 1.00 89.12 125 LYS A N 1
ATOM 947 C CA . LYS A 1 125 ? -14.631 3.656 11.368 1.00 89.12 125 LYS A CA 1
ATOM 948 C C . LYS A 1 125 ? -13.822 2.350 11.317 1.00 89.12 125 LYS A C 1
ATOM 950 O O . LYS A 1 125 ? -14.182 1.359 11.956 1.00 89.12 125 LYS A O 1
ATOM 955 N N . LEU A 1 126 ? -12.706 2.348 10.584 1.00 87.75 126 LEU A N 1
ATOM 956 C CA . LEU A 1 126 ? -11.813 1.198 10.372 1.00 87.75 126 LEU A CA 1
ATOM 957 C C . LEU A 1 126 ? -10.930 0.905 11.601 1.00 87.75 126 LEU A C 1
ATOM 959 O O . LEU A 1 126 ? -9.707 0.789 11.516 1.00 87.75 126 LEU A O 1
ATOM 963 N N . ARG A 1 127 ? -11.548 0.793 12.780 1.00 83.62 127 ARG A N 1
ATOM 964 C CA . ARG A 1 127 ? -10.846 0.511 14.036 1.00 83.62 127 ARG A CA 1
ATOM 965 C C . ARG A 1 127 ? -10.107 -0.824 13.953 1.00 83.62 127 ARG A C 1
ATOM 967 O O . ARG A 1 127 ? -10.627 -1.803 13.425 1.00 83.62 127 ARG A O 1
ATOM 974 N N . GLY A 1 128 ? -8.892 -0.856 14.496 1.00 85.75 128 GLY A N 1
ATOM 975 C CA . GLY A 1 128 ? -8.066 -2.064 14.540 1.00 85.75 128 GLY A CA 1
ATOM 976 C C . GLY A 1 128 ? -7.364 -2.412 13.225 1.00 85.75 128 GLY A C 1
ATOM 977 O O . GLY A 1 128 ? -6.687 -3.438 13.178 1.00 85.75 128 GLY A O 1
ATOM 978 N N . TYR A 1 129 ? -7.492 -1.588 12.177 1.00 91.81 129 TYR A N 1
ATOM 979 C CA . TYR A 1 129 ? -6.799 -1.841 10.916 1.00 91.81 129 TYR A CA 1
ATOM 980 C C . TYR A 1 129 ? -5.290 -1.653 11.060 1.00 91.81 129 TYR A C 1
ATOM 982 O O . TYR A 1 129 ? -4.822 -0.753 11.762 1.00 91.81 129 TYR A O 1
ATOM 990 N N . THR A 1 130 ? -4.536 -2.490 10.355 1.00 90.94 130 THR A N 1
ATOM 991 C CA . THR A 1 130 ? -3.111 -2.279 10.091 1.00 90.94 130 THR A CA 1
ATOM 992 C C . THR A 1 130 ? -2.966 -1.522 8.769 1.00 90.94 130 THR A C 1
ATOM 994 O O . THR A 1 130 ? -3.534 -1.940 7.763 1.00 90.94 130 THR A O 1
ATOM 997 N N . LEU A 1 131 ? -2.203 -0.430 8.755 1.00 94.12 131 LEU A N 1
ATOM 998 C CA . LEU A 1 131 ? -1.813 0.271 7.533 1.00 94.12 131 LEU A CA 1
ATOM 999 C C . LEU A 1 131 ? -0.524 -0.349 6.983 1.00 94.12 131 LEU A C 1
ATOM 1001 O O . LEU A 1 131 ? 0.504 -0.342 7.659 1.00 94.12 131 LEU A O 1
ATOM 1005 N N . ALA A 1 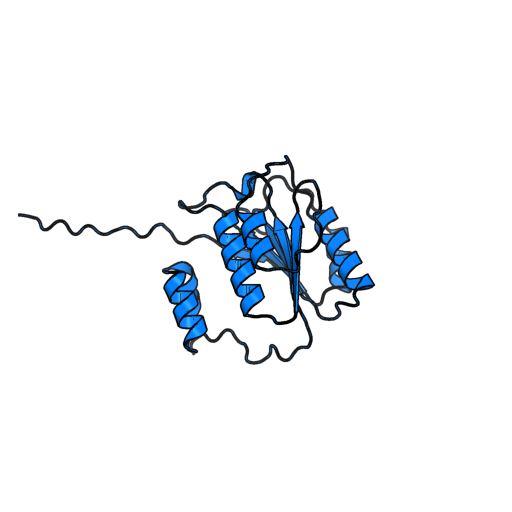132 ? -0.570 -0.872 5.764 1.00 92.69 132 ALA A N 1
ATOM 1006 C CA . ALA A 1 132 ? 0.587 -1.380 5.040 1.00 92.69 132 ALA A CA 1
ATOM 1007 C C . ALA A 1 132 ? 0.892 -0.458 3.852 1.00 92.69 132 ALA A C 1
ATOM 1009 O O . ALA A 1 132 ? 0.025 -0.243 3.010 1.00 92.69 132 ALA A O 1
ATOM 1010 N N . VAL A 1 133 ? 2.110 0.082 3.785 1.00 94.12 133 VAL A N 1
ATOM 1011 C CA . VAL A 1 133 ? 2.575 0.954 2.694 1.00 94.12 133 VAL A CA 1
ATOM 1012 C C . VAL A 1 133 ? 3.598 0.195 1.864 1.00 94.12 133 VAL A C 1
ATOM 1014 O O . VAL A 1 133 ? 4.686 -0.079 2.358 1.00 94.12 133 VAL A O 1
ATOM 1017 N N . VAL A 1 134 ? 3.249 -0.176 0.636 1.00 92.19 134 VAL A N 1
ATOM 1018 C CA . VAL A 1 134 ? 4.116 -0.894 -0.304 1.00 92.19 134 VAL A CA 1
ATOM 1019 C C . VAL A 1 134 ? 4.757 0.119 -1.242 1.00 92.19 134 VAL A C 1
ATOM 1021 O O . VAL A 1 134 ? 4.044 0.777 -1.988 1.00 92.19 134 VAL A O 1
ATOM 1024 N N . THR A 1 135 ? 6.077 0.261 -1.179 1.00 91.69 135 THR A N 1
ATOM 1025 C CA . THR A 1 135 ? 6.849 1.258 -1.943 1.00 91.69 135 THR A CA 1
ATOM 1026 C C . THR A 1 135 ? 8.298 0.794 -2.085 1.00 91.69 135 THR A C 1
ATOM 1028 O O . THR A 1 135 ? 8.746 -0.070 -1.328 1.00 91.69 135 THR A O 1
ATOM 1031 N N . ASP A 1 136 ? 9.043 1.345 -3.033 1.00 90.38 136 ASP A N 1
ATOM 1032 C CA . ASP A 1 136 ? 10.482 1.133 -3.171 1.00 90.38 136 ASP A CA 1
ATOM 1033 C C . ASP A 1 136 ? 11.343 2.154 -2.421 1.00 90.38 136 ASP A C 1
ATOM 1035 O O . A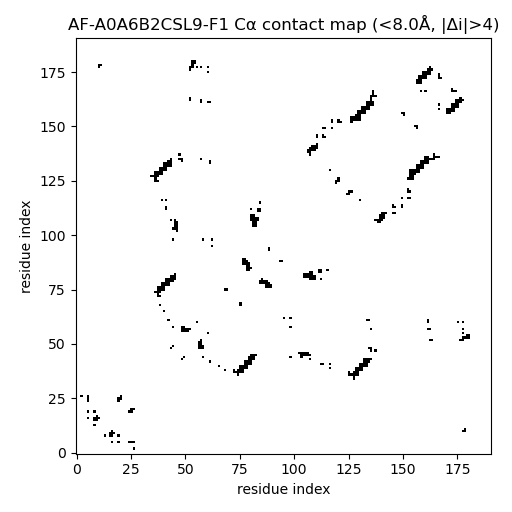SP A 1 136 ? 12.556 1.978 -2.348 1.00 90.38 136 ASP A O 1
ATOM 1039 N N . LEU A 1 137 ? 10.732 3.154 -1.788 1.00 88.75 137 LEU A N 1
ATOM 1040 C CA . LEU A 1 137 ? 11.414 4.228 -1.072 1.00 88.75 137 LEU A CA 1
ATOM 1041 C C . LEU A 1 137 ? 12.241 5.204 -1.934 1.00 88.75 137 LEU A C 1
ATOM 1043 O O . LEU A 1 137 ? 13.048 5.963 -1.388 1.00 88.75 137 LEU A O 1
ATOM 1047 N N . GLU A 1 138 ? 12.065 5.208 -3.257 1.00 82.50 138 GLU A N 1
ATOM 1048 C CA . GLU A 1 138 ? 12.802 6.093 -4.167 1.00 82.50 138 GLU A CA 1
ATOM 1049 C C . GLU A 1 138 ? 12.118 7.469 -4.314 1.00 82.50 138 GLU A C 1
ATOM 1051 O O . GLU A 1 138 ? 10.906 7.572 -4.481 1.00 82.50 138 GLU A O 1
ATOM 1056 N N . ASP A 1 139 ? 12.908 8.549 -4.242 1.00 68.00 139 ASP A N 1
ATOM 1057 C CA . ASP A 1 139 ? 12.477 9.941 -4.486 1.00 68.00 139 ASP A CA 1
ATOM 1058 C C . ASP A 1 139 ? 11.222 10.408 -3.713 1.00 68.00 139 ASP A C 1
ATOM 1060 O O . ASP A 1 139 ? 10.386 11.176 -4.203 1.00 68.00 139 ASP A O 1
ATOM 1064 N N . GLU A 1 140 ? 11.100 9.979 -2.456 1.00 73.44 140 GLU A N 1
ATOM 1065 C CA . GLU A 1 140 ? 9.876 10.157 -1.678 1.00 73.44 140 GLU A CA 1
ATOM 1066 C C . GLU A 1 140 ? 9.801 11.437 -0.845 1.00 73.44 140 GLU A C 1
ATOM 1068 O O . GLU A 1 140 ? 10.761 11.876 -0.203 1.00 73.44 140 GLU A O 1
ATOM 1073 N N . LYS A 1 141 ? 8.578 11.961 -0.716 1.00 82.00 141 LYS A N 1
ATOM 1074 C CA . LYS A 1 141 ? 8.224 12.952 0.308 1.00 82.00 141 LYS A CA 1
ATOM 1075 C C . LYS A 1 141 ? 7.510 12.291 1.486 1.00 82.00 141 LYS A C 1
ATOM 1077 O O . LYS A 1 141 ? 6.310 12.010 1.437 1.00 82.00 141 LYS A O 1
ATOM 1082 N N . LEU A 1 142 ? 8.235 12.115 2.591 1.00 87.50 142 LEU A N 1
ATOM 1083 C CA . LEU A 1 142 ? 7.687 11.590 3.841 1.00 87.50 142 LEU A CA 1
ATOM 1084 C C . LEU A 1 142 ? 7.833 12.580 5.001 1.00 87.50 142 LEU A C 1
ATOM 1086 O O . LEU A 1 142 ? 8.935 12.871 5.463 1.00 87.50 142 LEU A O 1
ATOM 1090 N N . ASN A 1 143 ? 6.702 13.029 5.542 1.00 91.69 143 ASN A N 1
ATOM 1091 C CA . ASN A 1 143 ? 6.641 13.781 6.785 1.00 91.69 143 ASN A CA 1
ATOM 1092 C C . ASN A 1 143 ? 6.368 12.836 7.968 1.00 91.69 143 ASN A C 1
ATOM 1094 O O . ASN A 1 143 ? 5.295 12.245 8.101 1.00 91.69 143 ASN A O 1
ATOM 1098 N N . MET A 1 144 ? 7.326 12.741 8.890 1.00 89.75 144 MET A N 1
ATOM 1099 C CA . MET A 1 144 ? 7.214 11.888 10.075 1.00 89.75 144 MET A CA 1
ATOM 1100 C C . MET A 1 144 ? 6.084 12.290 11.033 1.00 89.75 144 MET A C 1
ATOM 1102 O O . MET A 1 144 ? 5.596 11.445 11.785 1.00 89.75 144 MET A O 1
ATOM 1106 N N . GLU A 1 145 ? 5.630 13.542 11.019 1.00 92.69 145 GLU A N 1
ATOM 1107 C CA . GLU A 1 145 ? 4.475 13.986 11.807 1.00 92.69 145 GLU A CA 1
ATOM 1108 C C . GLU A 1 145 ? 3.165 13.382 11.298 1.00 92.69 145 GLU A C 1
ATOM 1110 O O . GLU A 1 145 ? 2.285 13.062 12.096 1.00 92.69 145 GLU A O 1
ATOM 1115 N N . VAL A 1 146 ? 3.043 13.168 9.984 1.00 94.62 146 VAL A N 1
ATOM 1116 C CA . VAL A 1 146 ? 1.905 12.453 9.386 1.00 94.62 146 VAL A CA 1
ATOM 1117 C C . VAL A 1 146 ? 1.877 11.015 9.886 1.00 94.62 146 VAL A C 1
ATOM 1119 O O . VAL A 1 146 ? 0.844 10.541 10.351 1.00 94.62 146 VAL A O 1
ATOM 1122 N N . ILE A 1 147 ? 3.029 10.339 9.892 1.00 93.75 147 ILE A N 1
ATOM 1123 C CA . ILE A 1 147 ? 3.124 8.965 10.394 1.00 93.75 147 ILE A CA 1
ATOM 1124 C C . ILE A 1 147 ? 2.808 8.891 11.890 1.00 93.75 147 ILE A C 1
ATOM 1126 O O . ILE A 1 147 ? 2.101 7.984 12.324 1.00 93.75 147 ILE A O 1
ATOM 1130 N N . LYS A 1 148 ? 3.297 9.846 12.692 1.00 93.31 148 LYS A N 1
ATOM 1131 C CA . LYS A 1 148 ? 2.969 9.924 14.125 1.00 93.31 148 LYS A CA 1
ATOM 1132 C C . LYS A 1 148 ? 1.465 10.080 14.355 1.00 93.31 148 LYS A C 1
ATOM 1134 O O . LYS A 1 148 ? 0.932 9.381 15.209 1.00 93.31 148 LYS A O 1
ATOM 1139 N N . ARG A 1 149 ? 0.789 10.938 13.581 1.00 93.88 149 ARG A N 1
ATOM 1140 C CA . ARG A 1 149 ? -0.675 11.094 13.627 1.00 93.88 149 ARG A CA 1
ATOM 1141 C C . ARG A 1 149 ? -1.391 9.810 13.201 1.00 93.88 149 ARG A C 1
ATOM 1143 O O . ARG A 1 149 ? -2.270 9.336 13.905 1.00 93.88 149 ARG A O 1
ATOM 1150 N N . ALA A 1 150 ? -0.959 9.169 12.121 1.00 94.56 150 ALA A N 1
ATOM 1151 C CA . ALA A 1 150 ? -1.563 7.919 11.666 1.00 94.56 150 ALA A CA 1
ATOM 1152 C C . ALA A 1 150 ? -1.430 6.775 12.696 1.00 94.56 150 ALA A C 1
ATOM 1154 O O . ALA A 1 150 ? -2.319 5.927 12.791 1.00 94.56 150 ALA A O 1
ATOM 1155 N N . LYS A 1 151 ? -0.365 6.757 13.516 1.00 92.69 151 LYS A N 1
ATOM 1156 C CA . LYS A 1 151 ? -0.183 5.762 14.594 1.00 92.69 151 LYS A CA 1
ATOM 1157 C C . LYS A 1 151 ? -1.253 5.838 15.693 1.00 92.69 151 LYS A C 1
ATOM 1159 O O . LYS A 1 151 ? -1.398 4.862 16.420 1.00 92.69 151 LYS A O 1
ATOM 1164 N N . SER A 1 152 ? -1.989 6.946 15.838 1.00 93.12 152 SER A N 1
ATOM 1165 C CA . SER A 1 152 ? -3.134 7.005 16.764 1.00 93.12 152 SER A CA 1
ATOM 1166 C C . SER A 1 152 ? -4.439 6.482 16.154 1.00 93.12 152 SER A C 1
ATOM 1168 O O . SER A 1 152 ? -5.415 6.306 16.878 1.00 93.12 152 SER A O 1
ATOM 1170 N N . ILE A 1 153 ? -4.471 6.250 14.838 1.00 94.12 153 ILE A N 1
ATOM 1171 C CA . ILE A 1 153 ? -5.659 5.820 14.086 1.00 94.12 153 ILE A CA 1
ATOM 1172 C C . ILE A 1 153 ? -5.581 4.321 13.782 1.00 94.12 153 ILE A C 1
ATOM 1174 O O . ILE A 1 153 ? -6.532 3.574 14.022 1.00 94.12 153 ILE A O 1
ATOM 1178 N N . PHE A 1 154 ? -4.435 3.875 13.271 1.00 92.06 154 PHE A N 1
ATOM 1179 C CA . PHE A 1 154 ? -4.193 2.480 12.926 1.00 92.06 154 PHE A CA 1
ATOM 1180 C C . PHE A 1 154 ? -3.591 1.720 14.101 1.00 92.06 154 PHE A C 1
ATOM 1182 O O . PHE A 1 154 ? -2.779 2.250 14.855 1.00 92.06 154 PHE A O 1
ATOM 1189 N N . ARG A 1 155 ? -3.935 0.433 14.215 1.00 90.00 155 ARG A N 1
ATOM 1190 C CA . ARG A 1 155 ? -3.325 -0.467 15.206 1.00 90.00 155 ARG A CA 1
ATOM 1191 C C . ARG A 1 155 ? -1.818 -0.570 14.998 1.00 90.00 155 ARG A C 1
ATOM 1193 O O . ARG A 1 155 ? -1.052 -0.659 15.950 1.00 90.00 155 ARG A O 1
ATOM 1200 N N . GLU A 1 156 ? -1.414 -0.617 13.736 1.00 87.00 156 GLU A N 1
ATOM 1201 C CA . GLU A 1 156 ? -0.029 -0.761 13.333 1.00 87.00 156 GLU A CA 1
ATOM 1202 C C . GLU A 1 156 ? 0.180 -0.108 11.967 1.00 87.00 156 GLU A C 1
ATOM 1204 O O . GLU A 1 156 ? -0.729 -0.100 11.139 1.00 87.00 156 GLU A O 1
ATOM 1209 N N . ILE A 1 157 ? 1.385 0.414 11.733 1.00 88.88 157 ILE A N 1
ATOM 1210 C CA . ILE A 1 157 ? 1.827 0.895 10.423 1.00 88.88 157 ILE A CA 1
ATOM 1211 C C . ILE A 1 157 ? 3.088 0.129 10.036 1.00 88.88 157 ILE A C 1
ATOM 1213 O O . ILE A 1 157 ? 4.057 0.116 10.800 1.00 88.88 157 ILE A O 1
ATOM 1217 N N . VAL A 1 158 ? 3.075 -0.493 8.859 1.00 87.25 158 VAL A N 1
ATOM 1218 C CA . VAL A 1 158 ? 4.192 -1.269 8.315 1.00 87.25 158 VAL A CA 1
ATOM 1219 C C . VAL A 1 158 ? 4.538 -0.770 6.920 1.00 87.25 158 VAL A C 1
ATOM 1221 O O . VAL A 1 158 ? 3.682 -0.715 6.045 1.00 87.25 158 VAL A O 1
ATOM 1224 N N . PHE A 1 159 ? 5.812 -0.465 6.698 1.00 87.12 159 PHE A N 1
ATOM 1225 C CA . PHE A 1 159 ? 6.352 -0.194 5.370 1.00 87.12 159 PHE A CA 1
ATOM 1226 C C . PHE A 1 159 ? 6.874 -1.488 4.749 1.00 87.12 159 PHE A C 1
ATOM 1228 O O . PHE A 1 159 ? 7.775 -2.129 5.285 1.00 87.12 159 PHE A O 1
ATOM 1235 N N . ILE A 1 160 ? 6.297 -1.885 3.628 1.00 87.31 160 ILE A N 1
ATOM 1236 C CA . ILE A 1 160 ? 6.719 -3.016 2.816 1.00 87.31 160 ILE A CA 1
ATOM 1237 C C . ILE A 1 160 ? 7.624 -2.461 1.715 1.00 87.31 160 ILE A C 1
ATOM 1239 O O . ILE A 1 160 ? 7.150 -1.944 0.710 1.00 87.31 160 ILE A O 1
ATOM 1243 N N . VAL A 1 161 ? 8.932 -2.526 1.946 1.00 88.12 161 VAL A N 1
ATOM 1244 C CA . VAL A 1 161 ? 9.944 -1.926 1.070 1.00 88.12 161 VAL A CA 1
ATOM 1245 C C . VAL A 1 161 ? 10.316 -2.916 -0.024 1.00 88.12 161 VAL A C 1
ATOM 1247 O O . VAL A 1 161 ? 10.886 -3.966 0.282 1.00 88.12 161 VAL A O 1
ATOM 1250 N N . VAL A 1 162 ? 10.013 -2.604 -1.280 1.00 84.69 162 VAL A N 1
ATOM 1251 C CA . VAL A 1 162 ? 10.323 -3.461 -2.428 1.00 84.69 162 VAL A CA 1
ATOM 1252 C C . VAL A 1 162 ? 11.656 -3.042 -3.043 1.00 84.69 162 VAL A C 1
ATOM 1254 O O . VAL A 1 162 ? 11.838 -1.900 -3.443 1.00 84.69 162 VAL A O 1
ATOM 1257 N N . GLY A 1 163 ? 12.604 -3.973 -3.130 1.00 80.69 163 GLY A N 1
ATOM 1258 C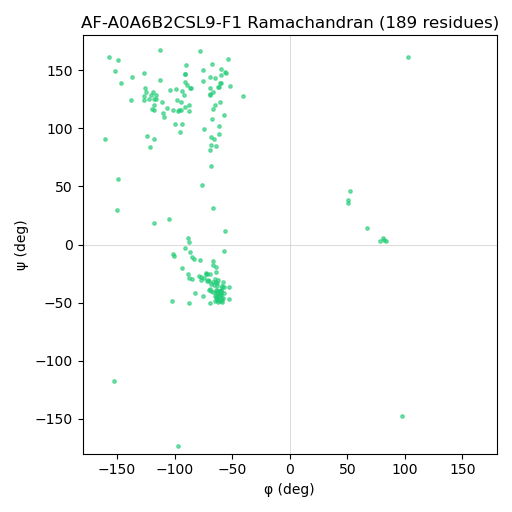 CA . GLY A 1 163 ? 13.933 -3.704 -3.684 1.00 80.69 163 GLY A CA 1
ATOM 1259 C C . GLY A 1 163 ? 14.997 -3.408 -2.623 1.00 80.69 163 GLY A C 1
ATOM 1260 O O . GLY A 1 163 ? 15.001 -3.998 -1.538 1.00 80.69 163 GLY A O 1
ATOM 1261 N N . THR A 1 164 ? 15.969 -2.558 -2.961 1.00 77.25 164 THR A N 1
ATOM 1262 C CA . THR A 1 164 ? 17.235 -2.433 -2.211 1.00 77.25 164 THR A CA 1
ATOM 1263 C C . THR A 1 164 ? 17.301 -1.229 -1.274 1.00 77.25 164 THR A C 1
ATOM 1265 O O . THR A 1 164 ? 18.225 -1.153 -0.453 1.00 77.25 164 THR A O 1
ATOM 1268 N N . ALA A 1 165 ? 16.322 -0.322 -1.333 1.00 81.44 165 ALA A N 1
ATOM 1269 C CA . ALA A 1 165 ? 16.323 0.892 -0.532 1.00 81.44 165 ALA A CA 1
ATOM 1270 C C . ALA A 1 165 ? 16.427 0.608 0.971 1.00 81.44 165 ALA A C 1
ATOM 1272 O O . ALA A 1 165 ? 15.991 -0.430 1.500 1.00 81.44 165 ALA A O 1
ATOM 1273 N N . ARG A 1 166 ? 17.072 1.535 1.684 1.00 77.38 166 ARG A N 1
ATOM 1274 C CA . ARG A 1 166 ? 17.232 1.422 3.134 1.00 77.38 166 ARG A CA 1
ATOM 1275 C C . ARG A 1 166 ? 15.873 1.612 3.797 1.00 77.38 166 ARG A C 1
ATOM 1277 O O . ARG A 1 166 ? 15.171 2.555 3.451 1.00 77.38 166 ARG A O 1
ATOM 1284 N N . PRO A 1 167 ? 15.512 0.766 4.770 1.00 72.50 167 PRO A N 1
ATOM 1285 C CA . PRO A 1 167 ? 14.265 0.962 5.473 1.00 72.50 167 PRO A CA 1
ATOM 1286 C C . PRO A 1 167 ? 14.301 2.274 6.260 1.00 72.50 167 PRO A C 1
ATOM 1288 O O . PRO A 1 167 ? 15.331 2.649 6.827 1.00 72.50 167 PRO A O 1
ATOM 1291 N N . LEU A 1 168 ? 13.160 2.951 6.306 1.00 77.12 168 LEU A N 1
ATOM 1292 C CA . LEU A 1 168 ? 12.986 4.192 7.047 1.00 77.12 168 LEU A CA 1
ATOM 1293 C C . LEU A 1 168 ? 13.234 3.976 8.549 1.00 77.12 168 LEU A C 1
ATOM 1295 O O . LEU A 1 168 ? 12.747 3.015 9.151 1.00 77.12 168 LEU A O 1
ATOM 1299 N N . GLN A 1 169 ? 13.974 4.891 9.174 1.00 76.12 169 GLN A N 1
ATOM 1300 C CA . GLN A 1 169 ? 14.214 4.854 10.616 1.00 76.12 169 GLN A CA 1
ATOM 1301 C C . GLN A 1 169 ? 12.965 5.308 11.390 1.00 76.12 169 GLN A C 1
ATOM 1303 O O . GLN A 1 169 ? 12.276 6.246 10.999 1.00 76.12 169 GLN A O 1
ATOM 1308 N N . GLY A 1 170 ? 12.663 4.652 12.515 1.00 73.50 170 GLY A N 1
ATOM 1309 C CA . GLY A 1 170 ? 11.533 5.022 13.385 1.00 73.50 170 GLY A CA 1
ATOM 1310 C C . GLY A 1 170 ? 10.154 4.501 12.945 1.00 73.50 170 GLY A C 1
ATOM 1311 O O . GLY A 1 170 ? 9.141 4.779 13.605 1.00 73.50 170 GLY A O 1
ATOM 1312 N N . VAL A 1 171 ? 10.101 3.705 11.873 1.00 79.06 171 VAL A N 1
ATOM 1313 C CA . VAL A 1 171 ? 8.902 2.985 11.421 1.00 79.06 171 VAL A CA 1
ATOM 1314 C C . VAL A 1 171 ? 9.200 1.500 11.249 1.00 79.06 171 VAL A C 1
ATOM 1316 O O . VAL A 1 171 ? 10.316 1.106 10.908 1.00 79.06 171 VAL A O 1
ATOM 1319 N N . LYS A 1 172 ? 8.195 0.657 11.500 1.00 79.62 172 LYS A N 1
ATOM 1320 C CA . LYS A 1 172 ? 8.319 -0.777 11.247 1.00 79.62 172 LYS A CA 1
ATOM 1321 C C . LYS A 1 172 ? 8.369 -0.993 9.742 1.00 79.62 172 LYS A C 1
ATOM 1323 O O . LYS A 1 172 ? 7.514 -0.494 9.014 1.00 79.62 172 LYS A O 1
ATOM 1328 N N . SER A 1 173 ? 9.358 -1.750 9.296 1.00 76.94 173 SER A N 1
ATOM 1329 C CA . SER A 1 173 ? 9.581 -2.013 7.883 1.00 76.94 173 SER A CA 1
ATOM 1330 C C . SER A 1 173 ? 9.918 -3.481 7.642 1.00 76.94 173 SER A C 1
ATOM 1332 O O . SER A 1 173 ? 10.563 -4.139 8.459 1.00 76.94 173 SER A O 1
ATOM 1334 N N . ILE A 1 174 ? 9.438 -4.006 6.521 1.00 79.31 174 ILE A N 1
ATOM 1335 C CA . ILE A 1 174 ? 9.709 -5.351 6.026 1.00 79.31 174 ILE A CA 1
ATOM 1336 C C . ILE A 1 174 ? 10.207 -5.182 4.600 1.00 79.31 174 ILE A C 1
ATOM 1338 O O . ILE A 1 174 ? 9.519 -4.588 3.778 1.00 79.31 174 ILE A O 1
ATOM 1342 N N . ARG A 1 175 ? 11.392 -5.707 4.299 1.00 77.81 175 ARG A N 1
ATOM 1343 C CA . ARG A 1 175 ? 11.911 -5.698 2.933 1.00 77.81 175 ARG A CA 1
ATOM 1344 C C . ARG A 1 175 ? 11.400 -6.912 2.160 1.00 77.81 175 ARG A C 1
ATOM 1346 O O . ARG A 1 175 ? 11.462 -8.032 2.672 1.00 77.81 175 ARG A O 1
ATOM 1353 N N . LEU A 1 176 ? 10.947 -6.681 0.933 1.00 70.38 176 LEU A N 1
ATOM 1354 C CA . LEU A 1 176 ? 10.661 -7.697 -0.068 1.00 70.38 176 LEU A CA 1
ATOM 1355 C C . LEU A 1 176 ? 11.704 -7.591 -1.179 1.00 70.38 176 LEU A C 1
ATOM 1357 O O . LEU A 1 176 ? 11.753 -6.610 -1.918 1.00 70.38 176 LEU A O 1
ATOM 1361 N N . THR A 1 177 ? 12.544 -8.612 -1.287 1.00 65.56 177 THR A N 1
ATOM 1362 C CA . THR A 1 177 ? 13.436 -8.801 -2.430 1.00 65.56 177 THR A CA 1
ATOM 1363 C C . THR A 1 177 ? 12.864 -9.911 -3.304 1.00 65.56 177 THR A C 1
ATOM 1365 O O . THR A 1 177 ? 12.471 -10.949 -2.754 1.00 65.56 177 THR A O 1
ATOM 1368 N N . PRO A 1 178 ? 12.789 -9.724 -4.630 1.00 60.97 178 PRO A N 1
ATOM 1369 C CA . PRO A 1 178 ? 12.439 -10.817 -5.521 1.00 60.97 178 PRO A CA 1
ATOM 1370 C C . PRO A 1 178 ? 13.450 -11.968 -5.385 1.00 60.97 178 PRO A C 1
ATOM 1372 O O . PRO A 1 178 ? 14.603 -11.743 -5.009 1.00 60.97 178 PRO A O 1
ATOM 1375 N N . PRO A 1 179 ? 13.026 -13.220 -5.619 1.00 54.88 179 PRO A N 1
ATOM 1376 C CA . PRO A 1 179 ? 13.972 -14.318 -5.732 1.00 54.88 179 PRO A CA 1
ATOM 1377 C C . PRO A 1 179 ? 14.951 -14.053 -6.878 1.00 54.88 179 PRO A C 1
ATOM 1379 O O . PRO A 1 179 ? 14.529 -13.523 -7.908 1.00 54.88 179 PRO A O 1
ATOM 1382 N N . PRO A 1 180 ? 16.219 -14.476 -6.749 1.00 51.84 180 PRO A N 1
ATOM 1383 C CA . PRO A 1 180 ? 17.100 -14.512 -7.903 1.00 51.84 180 PRO A CA 1
ATOM 1384 C C . PRO A 1 180 ? 16.447 -15.364 -9.004 1.00 51.84 180 PRO A C 1
ATOM 1386 O O . PRO A 1 180 ? 15.744 -16.333 -8.682 1.00 51.84 180 PRO A O 1
ATOM 1389 N N . PRO A 1 181 ? 16.672 -15.042 -10.290 1.00 50.41 181 PRO A N 1
ATOM 1390 C CA . PRO A 1 181 ? 16.178 -15.861 -11.384 1.00 50.41 181 PRO A CA 1
ATOM 1391 C C . PRO A 1 181 ? 16.619 -17.302 -11.152 1.00 50.41 181 PRO A C 1
ATOM 1393 O O . PRO A 1 181 ? 17.767 -17.542 -10.770 1.00 50.41 181 PRO A O 1
ATOM 1396 N N . ALA A 1 182 ? 15.719 -18.263 -11.363 1.00 53.09 182 ALA A N 1
ATOM 1397 C CA . ALA A 1 182 ? 16.106 -19.661 -11.310 1.00 53.09 182 ALA A CA 1
ATOM 1398 C C . ALA A 1 182 ? 17.224 -19.865 -12.337 1.00 53.09 182 ALA A C 1
ATOM 1400 O O . ALA A 1 182 ? 16.988 -19.762 -13.542 1.00 53.09 182 ALA A O 1
ATOM 1401 N N . THR A 1 183 ? 18.447 -20.122 -11.872 1.00 44.00 183 THR A N 1
ATOM 1402 C CA . THR A 1 183 ? 19.513 -20.592 -12.746 1.00 44.00 183 THR A CA 1
ATOM 1403 C C . THR A 1 183 ? 19.014 -21.917 -13.299 1.00 44.00 183 THR A C 1
ATOM 1405 O O . THR A 1 183 ? 18.985 -22.923 -12.590 1.00 44.00 183 THR A O 1
ATOM 1408 N N . LEU A 1 184 ? 18.530 -21.917 -14.542 1.00 39.06 184 LEU A N 1
ATOM 1409 C CA . LEU A 1 184 ? 18.310 -23.146 -15.283 1.00 39.06 184 LEU A CA 1
ATOM 1410 C C . LEU A 1 184 ? 19.689 -23.788 -15.407 1.00 39.06 184 LEU A C 1
ATOM 1412 O O . LEU A 1 184 ? 20.481 -23.421 -16.272 1.00 39.06 184 LEU A O 1
ATOM 1416 N N . PHE A 1 185 ? 20.008 -24.698 -14.488 1.00 40.59 185 PHE A N 1
ATOM 1417 C CA . PHE A 1 185 ? 21.124 -25.611 -14.636 1.00 40.59 185 PHE A CA 1
ATOM 1418 C C . PHE A 1 185 ? 20.801 -26.494 -15.842 1.00 40.59 185 PHE A C 1
ATOM 1420 O O . PHE A 1 185 ? 20.238 -27.579 -15.711 1.00 40.59 185 PHE A O 1
ATOM 1427 N N . PHE A 1 186 ? 21.127 -26.008 -17.039 1.00 41.84 186 PHE A N 1
ATOM 1428 C CA . PHE A 1 186 ? 21.348 -26.873 -18.181 1.00 41.84 186 PHE A CA 1
ATOM 1429 C C . PHE A 1 186 ? 22.590 -27.687 -17.844 1.00 41.84 186 PHE A C 1
ATOM 1431 O O . PHE A 1 186 ? 23.721 -27.268 -18.068 1.00 41.84 186 PHE A O 1
ATOM 1438 N N . ASN A 1 187 ? 22.364 -28.842 -17.229 1.00 38.75 187 ASN A N 1
ATOM 1439 C CA . ASN A 1 187 ? 23.349 -29.900 -17.186 1.00 38.75 187 ASN A CA 1
ATOM 1440 C C . ASN A 1 187 ? 23.466 -30.406 -18.628 1.00 38.75 187 ASN A C 1
ATOM 1442 O O . ASN A 1 187 ? 22.740 -31.309 -19.041 1.00 38.75 187 ASN A O 1
ATOM 1446 N N . THR A 1 188 ? 24.299 -29.757 -19.439 1.00 42.56 188 THR A N 1
ATOM 1447 C CA . THR A 1 188 ? 24.714 -30.319 -20.720 1.00 42.56 188 THR A CA 1
ATOM 1448 C C . THR A 1 188 ? 25.550 -31.550 -20.380 1.00 42.56 188 THR A C 1
ATOM 1450 O O . THR A 1 188 ? 26.579 -31.397 -19.716 1.00 42.56 188 THR A O 1
ATOM 1453 N N . PRO A 1 189 ? 25.136 -32.772 -20.758 1.00 45.00 189 PRO A N 1
ATOM 1454 C CA . PRO A 1 189 ? 26.018 -33.916 -20.615 1.00 45.00 189 PRO A CA 1
ATOM 1455 C C . PRO A 1 189 ? 27.254 -33.641 -21.473 1.00 45.00 189 PRO A C 1
ATOM 1457 O O . PRO A 1 189 ? 27.134 -33.355 -22.665 1.00 45.00 189 PRO A O 1
ATOM 1460 N N . GLN A 1 190 ? 28.433 -33.659 -20.851 1.00 47.84 190 GLN A N 1
ATOM 1461 C CA . GLN A 1 190 ? 29.675 -33.698 -21.609 1.00 47.84 190 GLN A CA 1
ATOM 1462 C C . GLN A 1 190 ? 29.705 -35.034 -22.355 1.00 47.84 190 GLN A C 1
ATOM 1464 O O . GLN A 1 190 ? 29.578 -36.088 -21.730 1.00 47.84 190 GLN A O 1
ATOM 1469 N N . ILE A 1 191 ? 29.778 -34.949 -23.683 1.00 55.22 191 ILE A N 1
ATOM 1470 C CA . ILE A 1 191 ? 30.040 -36.071 -24.589 1.00 55.22 191 ILE A CA 1
ATOM 1471 C C . ILE A 1 191 ? 31.554 -36.211 -24.712 1.00 55.22 191 ILE A C 1
ATOM 1473 O O . ILE A 1 191 ? 32.205 -35.152 -24.877 1.00 55.22 191 ILE A O 1
#

=== Feature glossary ===
A reading guide for the features in this record.

Start from the sequence.

  · Sequence gives the chain of amino acids in standard one-letter code (A=alanine, C=cysteine, …, Y=tyrosine), read N→C. It is the only feature that is directly encoded by the gene; all structural features are derived from the folded form of this sequence.

Fold it, and you get atomic coordinates and the backbone conformation that goes with them.

  · Structure coordinates are given as an mmCIF _atom_site loop: one row per atom with element, residue name, chain id, sequence number, and x/y/z position in Å. Only the four main-chain atoms per residue are included here; side chains are omitted to keep the record compact.

  · Backbone dihedral angles. Every residue except chain termini has a φ (preceding-C → N → Cα → C) and a ψ (N → Cα → C → next-N). They are reported in degrees following the IUPAC sign convention. Secondary structure is essentially a statement about which (φ, ψ) basin each residue occupies.

  · Eight-state secondary structure (DSSP): H is the canonical α-helix, G the tighter 3₁₀-helix, I the wider π-helix; E/B are β-structure, T and S are turns and bends, and '-' is everything else. DSSP derives these from the pattern of main-chain N–H···O=C hydrogen bonds, not from the sequence.

  · SS3 is a coarse helix/strand/coil call (letters a/b/c) made by the P-SEA algorithm from inter-Cα distances and dihedrals. It is less detailed than DSSP but needs only Cα positions.

Summarize the fold with a handful of shape descriptors and a per-residue structural alphabet.

  · Radius of gyration (Rg) is the root-mean-square distance of Cα atoms from their centroid — a single number for overall size and compactness. A globular domain of N residues has Rg ≈ 2.2·N^0.38 Å; an extended or disordered chain has a much larger Rg. The Cα contact count is the number of residue pairs whose Cα atoms are within 8 Å and are more than four positions apart in sequence — a standard proxy for tertiary packing density. The bounding box is the smallest axis-aligned box enclosing all Cα atoms.

  · 3Di is Foldseek's structural alphabet. Each residue is assigned one of twenty discrete states based on how its Cα sits relative to its spatial (not sequential) neighbors. Aligning 3Di strings finds structural homologs roughly as well as full 3D superposition, but orders of magnitude faster.

  · Solvent-accessible surface area (SASA) is the area in Å² traced out by the centre of a 1.4 Å probe sphere (a water molecule) rolled over the protein's van der Waals surface (Shrake–Rupley / Lee–Richards construction). Buried residues have near-zero SASA; fully exposed residues can exceed 200 Å². The total SASA scales roughly with the number of surface residues.

Ask how reliable the model is.

  · For AlphaFold models, the B-factor field carries pLDDT — the model's own estimate of local accuracy on a 0–100 scale. Regions with pLDDT<50 should be treated as essentially unmodeled; they often correspond to intrinsically disordered segments.

  · For experimental (PDB) structures, the B-factor (temperature factor) quantifies the positional spread of each atom in the crystal — a combination of thermal vibration and static disorder — in units of Å². High B-factors mark flexible loops or poorly resolved regions; low B-factors mark the rigid, well-ordered core.

  · Predicted Aligned Error (PAE) is an AlphaFold confidence matrix: entry (i, j) is the expected error in the position of residue j, in ångströms, when the prediction is superimposed on the true structure at residue i. Low PAE within a block of residues means that block is internally rigid and well-predicted; high PAE between two blocks means their relative placement is uncertain even if each block individually is confident.

Place it in context: what it resembles, what it is annotated as, and how it looks.

  · Structural nearest neighbors (via Foldseek easy-search vs the PDB). Reported per hit: target PDB id, E-value, and alignment TM-score. A TM-score above ~0.5 is the conventional threshold for 'same fold'.

  · Functional annotations link the protein to curated databases. InterPro entries identify conserved domains and families by matching the sequence against member-database signatures (Pfam, PROSITE, CDD, …). Gene Ontology (GO) terms describe molecular function, biological process, and cellular component in a controlled vocabulary. CATH places the structure in a hierarchical fold classification (Class/Architecture/Topology/Homologous-superfamily). The organism is the source species.

  · The contact map is a binary N×N matrix image: pixel (i, j) is dark where Cα_i and Cα_j are within 8 Å and |i−j|>4. Because the |i−j|>4 filter removes local helical contacts, off-diagonal stripes parallel to the main diagonal indicate parallel β-sheets; stripes perpendicular to it indicate antiparallel β-sheets. The Ramachandran plot scatters every residue's (φ, ψ) pair against the sterically allowed regions. The PAE heatmap renders the predicted-aligned-error matrix.

  · Six rendered views show the 3D structure from the faces of a cube — i.e. along ±x, ±y, ±z. Rendering representation is drawn randomly per protein from cartoon (secondary-structure ribbons), sticks (backbone bonds), or molecular surface; coloring is either N→C rainbow (blue at the N-terminus through red at the C-terminus) or one color per chain.